Protein AF-A0A8T4GAG7-F1 (afdb_monomer_lite)

Secondary structure (DSSP, 8-state):
-HHHHHHHHHHHHHHH---SHHHHHHHHHHHHHHHHHHHHHHHHHSTTHHHHHHHHHHHHHHHHHHHHHHHHHHHHHT-TTSHHHHHHHHHHHHH---HHHHHHHHHHTTSS-HHHHHHHHHHHHHHHHHHHSTTB-SS-EEEEETTEEEEE-TTSBP---HHHHHHHHHHHHHHHHHHHHHHHHHHS----

pLDDT: mean 91.59, std 7.28, range [41.47, 97.88]

Sequence (192 aa):
MKKTFERFREEVYNYTYEKDIRTSCYGALVEQLDYFMAIIPTILKSENGKRWGGKAAKQIYITMISTIEYTMKKIVEKYPSSPLHRKVLECQKNNGFSLRKLVYLSADLGLLNRTLKRDFENIIEIRNLLVHNNAISDSTGLKTIGDVSIEMKKGEKISIKLPELLEIILTAVEVFHRWNIELAKNYGVAKR

Structure (mmCIF, N/CA/C/O backbone):
data_AF-A0A8T4GAG7-F1
#
_entry.id   AF-A0A8T4GAG7-F1
#
loop_
_atom_site.group_PDB
_atom_site.id
_atom_site.type_symbol
_atom_site.label_atom_id
_atom_site.label_alt_id
_atom_site.label_comp_id
_atom_site.label_asym_id
_atom_site.label_entity_id
_atom_site.label_seq_id
_atom_site.pdbx_PDB_ins_code
_atom_site.Cartn_x
_atom_site.Cartn_y
_atom_site.Cartn_z
_atom_site.occupancy
_atom_site.B_iso_or_equiv
_atom_site.auth_seq_id
_atom_site.auth_comp_id
_atom_site.auth_asym_id
_atom_site.auth_atom_id
_atom_site.pdbx_PDB_model_num
ATOM 1 N N . MET A 1 1 ? 8.609 -7.379 12.297 1.00 79.69 1 MET A N 1
ATOM 2 C CA . MET A 1 1 ? 8.336 -6.281 11.347 1.00 79.69 1 MET A CA 1
ATOM 3 C C . MET A 1 1 ? 9.621 -5.741 10.727 1.00 79.69 1 MET A C 1
ATOM 5 O O . MET A 1 1 ? 9.801 -5.981 9.548 1.00 79.69 1 MET A O 1
ATOM 9 N N . LYS A 1 2 ? 10.569 -5.159 11.482 1.00 85.94 2 LYS A N 1
ATOM 10 C CA . LYS A 1 2 ? 11.859 -4.658 10.939 1.00 85.94 2 LYS A CA 1
ATOM 11 C C . LYS A 1 2 ? 12.585 -5.629 9.996 1.00 85.94 2 LYS A C 1
ATOM 13 O O . LYS A 1 2 ? 12.803 -5.291 8.840 1.00 85.94 2 LYS A O 1
ATOM 18 N N . LYS A 1 3 ? 12.806 -6.874 10.441 1.00 90.19 3 LYS A N 1
ATOM 19 C CA . LYS A 1 3 ? 13.406 -7.947 9.619 1.00 90.19 3 LYS A CA 1
ATOM 20 C C . LYS A 1 3 ? 12.691 -8.171 8.276 1.00 90.19 3 LYS A C 1
ATOM 22 O O . LYS A 1 3 ? 13.329 -8.453 7.271 1.00 90.19 3 LYS A O 1
ATOM 27 N N . THR A 1 4 ? 11.363 -8.040 8.243 1.00 91.50 4 THR A N 1
ATOM 28 C CA . THR A 1 4 ? 10.571 -8.180 7.010 1.00 91.50 4 THR A CA 1
ATOM 29 C C . THR A 1 4 ? 10.875 -7.052 6.026 1.00 91.50 4 THR A C 1
ATOM 31 O O . THR A 1 4 ? 11.043 -7.309 4.840 1.00 91.50 4 THR A O 1
ATOM 34 N N . PHE A 1 5 ? 10.981 -5.814 6.513 1.00 93.19 5 PHE A N 1
ATOM 35 C CA . PHE A 1 5 ? 11.263 -4.637 5.687 1.00 93.19 5 PHE A CA 1
ATOM 36 C C . PHE A 1 5 ? 12.719 -4.614 5.216 1.00 93.19 5 PHE A C 1
ATOM 38 O O . PHE A 1 5 ? 12.989 -4.214 4.087 1.00 93.19 5 PHE A O 1
ATOM 45 N N . GLU A 1 6 ? 13.651 -5.090 6.044 1.00 93.56 6 GLU A N 1
ATOM 46 C CA . GLU A 1 6 ? 15.044 -5.318 5.645 1.00 93.56 6 GLU A CA 1
ATOM 47 C C . GLU A 1 6 ? 15.126 -6.328 4.501 1.00 93.56 6 GLU A C 1
ATOM 49 O O . GLU A 1 6 ? 15.731 -6.027 3.474 1.00 93.56 6 GLU A O 1
ATOM 54 N N . ARG A 1 7 ? 14.418 -7.459 4.618 1.00 95.56 7 ARG A N 1
ATOM 55 C CA . ARG A 1 7 ? 14.316 -8.446 3.538 1.00 95.56 7 ARG A CA 1
ATOM 56 C C . ARG A 1 7 ? 13.702 -7.848 2.270 1.00 95.56 7 ARG A C 1
ATOM 58 O O . ARG A 1 7 ? 14.226 -8.073 1.188 1.00 95.56 7 ARG A O 1
ATOM 65 N N . PHE A 1 8 ? 12.631 -7.059 2.383 1.00 96.69 8 PHE A N 1
ATOM 66 C CA . PHE A 1 8 ? 12.022 -6.381 1.230 1.00 96.69 8 PHE A CA 1
ATOM 67 C C . PHE A 1 8 ? 12.991 -5.415 0.543 1.00 96.69 8 PHE A C 1
ATOM 69 O O . PHE A 1 8 ? 13.068 -5.375 -0.686 1.00 96.69 8 PHE A O 1
ATOM 76 N N . ARG A 1 9 ? 13.762 -4.657 1.328 1.00 95.56 9 ARG A N 1
ATOM 77 C CA . ARG A 1 9 ? 14.805 -3.763 0.819 1.00 95.56 9 ARG A CA 1
ATOM 78 C C . ARG A 1 9 ? 15.886 -4.539 0.066 1.00 95.56 9 ARG A C 1
ATOM 80 O O . ARG A 1 9 ? 16.273 -4.119 -1.020 1.00 95.56 9 ARG A O 1
ATOM 87 N N . GLU A 1 10 ? 16.377 -5.631 0.646 1.00 95.25 10 GLU A N 1
ATOM 88 C CA . GLU A 1 10 ? 17.393 -6.498 0.036 1.00 95.25 10 GLU A CA 1
ATOM 89 C C . GLU A 1 10 ? 16.888 -7.143 -1.254 1.00 95.25 10 GLU A C 1
ATOM 91 O O . GLU A 1 10 ? 17.591 -7.137 -2.260 1.00 95.25 10 GLU A O 1
ATOM 96 N N . GLU A 1 11 ? 15.647 -7.629 -1.257 1.00 95.44 11 GLU A N 1
ATOM 97 C CA . GLU A 1 11 ? 15.039 -8.240 -2.434 1.00 95.44 11 GLU A CA 1
ATOM 98 C C . GLU A 1 11 ? 14.951 -7.240 -3.593 1.00 95.44 11 GLU A C 1
ATOM 100 O O . GLU A 1 11 ? 15.376 -7.564 -4.697 1.00 95.44 11 GLU A O 1
ATOM 105 N N . VAL A 1 12 ? 14.501 -6.000 -3.352 1.00 94.44 12 VAL A N 1
ATOM 106 C CA . VAL A 1 12 ? 14.477 -4.959 -4.400 1.00 94.44 12 VAL A CA 1
ATOM 107 C C . VAL A 1 12 ? 15.889 -4.591 -4.850 1.00 94.44 12 VAL A C 1
ATOM 109 O O . VAL A 1 12 ? 16.134 -4.467 -6.050 1.00 94.44 12 VAL A O 1
ATOM 112 N N . TYR A 1 13 ? 16.830 -4.457 -3.911 1.00 93.75 13 TYR A N 1
ATOM 113 C CA . TYR A 1 13 ? 18.225 -4.157 -4.232 1.00 93.75 13 TYR A CA 1
ATOM 114 C C . TYR A 1 13 ? 18.848 -5.210 -5.157 1.00 93.75 13 TYR A C 1
ATOM 116 O O . TYR A 1 13 ? 19.621 -4.857 -6.041 1.00 93.75 13 TYR A O 1
ATOM 124 N N . ASN A 1 14 ? 18.476 -6.482 -5.019 1.00 92.50 14 ASN A N 1
ATOM 125 C CA . ASN A 1 14 ? 18.977 -7.546 -5.890 1.00 92.50 14 ASN A CA 1
ATOM 126 C C . ASN A 1 14 ? 18.523 -7.412 -7.354 1.00 92.50 14 ASN A C 1
ATOM 128 O O . ASN A 1 14 ? 19.169 -7.987 -8.226 1.00 92.50 14 ASN A O 1
ATOM 132 N N . TYR A 1 15 ? 17.458 -6.652 -7.632 1.00 90.31 15 TYR A N 1
ATOM 133 C CA . TYR A 1 15 ? 17.011 -6.350 -8.997 1.00 90.31 15 TYR A CA 1
ATOM 134 C C . TYR A 1 15 ? 17.522 -5.003 -9.510 1.00 90.31 15 TYR A C 1
ATOM 136 O O . TYR A 1 15 ? 17.728 -4.844 -10.709 1.00 90.31 15 TYR A O 1
ATOM 144 N N . THR A 1 16 ? 17.693 -4.015 -8.629 1.00 90.25 16 THR A N 1
ATOM 145 C CA . THR A 1 16 ? 18.034 -2.644 -9.039 1.00 90.25 16 THR A CA 1
ATOM 146 C C . THR A 1 16 ? 19.518 -2.323 -8.919 1.00 90.25 16 THR A C 1
ATOM 148 O O . THR A 1 16 ? 19.993 -1.441 -9.624 1.00 90.25 16 THR A O 1
ATOM 151 N N . TYR A 1 17 ? 20.233 -2.985 -8.004 1.00 89.00 17 TYR A N 1
ATOM 152 C CA . TYR A 1 17 ? 21.605 -2.679 -7.573 1.00 89.00 17 TYR A CA 1
ATOM 153 C C . TYR A 1 17 ? 21.829 -1.220 -7.148 1.00 89.00 17 TYR A C 1
ATOM 155 O O . TYR A 1 17 ? 22.959 -0.739 -7.087 1.00 89.00 17 TYR A O 1
ATOM 163 N N . GLU A 1 18 ? 20.751 -0.514 -6.809 1.00 89.62 18 GLU A N 1
ATOM 164 C CA . GLU A 1 18 ? 20.771 0.904 -6.479 1.00 89.62 18 GLU A CA 1
ATOM 165 C C . GLU A 1 18 ? 20.147 1.159 -5.108 1.00 89.62 18 GLU A C 1
ATOM 167 O O . GLU A 1 18 ? 19.044 0.702 -4.789 1.00 89.62 18 GLU A O 1
ATOM 172 N N . LYS A 1 19 ? 20.844 1.965 -4.302 1.00 92.75 19 LYS A N 1
ATOM 173 C CA . LYS A 1 19 ? 20.344 2.479 -3.023 1.00 92.75 19 LYS A CA 1
ATOM 174 C C . LYS A 1 19 ? 19.593 3.795 -3.232 1.00 92.75 19 LYS A C 1
ATOM 176 O O . LYS A 1 19 ? 20.044 4.851 -2.800 1.00 92.75 19 LYS A O 1
ATOM 181 N N . ASP A 1 20 ? 18.466 3.733 -3.932 1.00 94.56 20 ASP A N 1
ATOM 182 C CA . ASP A 1 20 ? 17.605 4.886 -4.201 1.00 94.56 20 ASP A CA 1
ATOM 183 C C . ASP A 1 20 ? 16.196 4.719 -3.606 1.00 94.56 20 ASP A C 1
ATOM 185 O O . ASP A 1 20 ? 15.963 3.846 -2.772 1.00 94.56 20 ASP A O 1
ATOM 189 N N . ILE A 1 21 ? 15.239 5.552 -4.034 1.00 96.06 21 ILE A N 1
ATOM 190 C CA . ILE A 1 21 ? 13.849 5.540 -3.549 1.00 96.06 21 ILE A CA 1
ATOM 191 C C . ILE A 1 21 ? 13.167 4.163 -3.624 1.00 96.06 21 ILE A C 1
ATOM 193 O O . ILE A 1 21 ? 12.252 3.911 -2.845 1.00 96.06 21 ILE A O 1
ATOM 197 N N . ARG A 1 22 ? 13.617 3.260 -4.510 1.00 95.81 22 ARG A N 1
ATOM 198 C CA . ARG A 1 22 ? 13.090 1.890 -4.639 1.00 95.81 22 ARG A CA 1
ATOM 199 C C . ARG A 1 22 ? 13.418 1.023 -3.426 1.00 95.81 22 ARG A C 1
ATOM 201 O O . ARG A 1 22 ? 12.684 0.082 -3.142 1.00 95.81 22 ARG A O 1
ATOM 208 N N . THR A 1 23 ? 14.499 1.338 -2.714 1.00 95.69 23 THR A N 1
ATOM 209 C CA . THR A 1 23 ? 14.979 0.596 -1.539 1.00 95.69 23 THR A CA 1
ATOM 210 C C . THR A 1 23 ? 14.884 1.425 -0.255 1.00 95.69 23 THR A C 1
ATOM 212 O O . THR A 1 23 ? 14.512 0.897 0.793 1.00 95.69 23 THR A O 1
ATOM 215 N N . SER A 1 24 ? 15.161 2.730 -0.303 1.00 95.56 24 SER A N 1
ATOM 216 C CA . SER A 1 24 ? 15.170 3.599 0.881 1.00 95.56 24 SER A CA 1
ATOM 217 C C . SER A 1 24 ? 13.777 3.849 1.464 1.00 95.56 24 SER A C 1
ATOM 219 O O . SER A 1 24 ? 13.655 4.100 2.663 1.00 95.56 24 SER A O 1
ATOM 221 N N . CYS A 1 25 ? 12.715 3.702 0.664 1.00 96.25 25 CYS A N 1
ATOM 222 C CA . CYS A 1 25 ? 11.337 3.876 1.124 1.00 96.25 25 CYS A CA 1
ATOM 223 C C . CYS A 1 25 ? 10.951 2.945 2.281 1.00 96.25 25 CYS A C 1
ATOM 225 O O . CYS A 1 25 ? 10.154 3.330 3.133 1.00 96.25 25 CYS A O 1
ATOM 227 N N . TYR A 1 26 ? 11.530 1.741 2.354 1.00 96.25 26 TYR A N 1
ATOM 228 C CA . TYR A 1 26 ? 11.259 0.809 3.450 1.00 96.25 26 TYR A CA 1
ATOM 229 C C . TYR A 1 26 ? 11.761 1.339 4.796 1.00 96.25 26 TYR A C 1
ATOM 231 O O . TYR A 1 26 ? 11.132 1.059 5.811 1.00 96.25 26 TYR A O 1
ATOM 239 N N . GLY A 1 27 ? 12.831 2.144 4.810 1.00 94.25 27 GLY A N 1
ATOM 240 C CA . GLY A 1 27 ? 13.306 2.820 6.021 1.00 94.25 27 GLY A CA 1
ATOM 241 C C . GLY A 1 27 ? 12.265 3.795 6.569 1.00 94.25 27 GLY A C 1
ATOM 242 O O . GLY A 1 27 ? 11.884 3.692 7.730 1.00 94.25 27 GLY A O 1
ATOM 243 N N . ALA A 1 28 ? 11.712 4.650 5.704 1.00 93.69 28 ALA A N 1
ATOM 244 C CA . ALA A 1 28 ? 10.669 5.603 6.089 1.00 93.69 28 ALA A CA 1
ATOM 245 C C . ALA A 1 28 ? 9.403 4.908 6.626 1.00 93.69 28 ALA A C 1
ATOM 247 O O . ALA A 1 28 ? 8.809 5.356 7.605 1.00 93.69 28 ALA A O 1
ATOM 248 N N . LEU A 1 29 ? 8.998 3.788 6.017 1.00 94.75 29 LEU A N 1
ATOM 249 C CA . LEU A 1 29 ? 7.854 3.009 6.499 1.00 94.75 29 LEU A CA 1
ATOM 250 C C . LEU A 1 29 ? 8.128 2.367 7.873 1.00 94.75 29 LEU A C 1
ATOM 252 O O . LEU A 1 29 ? 7.236 2.334 8.720 1.00 94.75 29 LEU A O 1
ATOM 256 N N . VAL A 1 30 ? 9.354 1.882 8.117 1.00 94.31 30 VAL A N 1
ATOM 257 C CA . VAL A 1 30 ? 9.761 1.356 9.433 1.00 94.31 30 VAL A CA 1
ATOM 258 C C . VAL A 1 30 ? 9.743 2.454 10.490 1.00 94.31 30 VAL A C 1
ATOM 260 O O . VAL A 1 30 ? 9.186 2.233 11.560 1.00 94.31 30 VAL A O 1
ATOM 263 N N . GLU A 1 31 ? 10.293 3.632 10.197 1.00 92.94 31 GLU A N 1
ATOM 264 C CA . GLU A 1 31 ? 10.314 4.763 11.134 1.00 92.94 31 GLU A CA 1
ATOM 265 C C . GLU A 1 31 ? 8.902 5.186 11.558 1.00 92.94 31 GLU A C 1
ATOM 267 O O . GLU A 1 31 ? 8.644 5.406 12.742 1.00 92.94 31 GLU A O 1
ATOM 272 N N . GLN A 1 32 ? 7.959 5.239 10.612 1.00 92.38 32 GLN A N 1
ATOM 273 C CA . GLN A 1 32 ? 6.558 5.566 10.897 1.00 92.38 32 GLN A CA 1
ATOM 274 C C . GLN A 1 32 ? 5.895 4.528 11.810 1.00 92.38 32 GLN A C 1
ATOM 276 O O . GLN A 1 32 ? 5.190 4.889 12.758 1.00 92.38 32 GLN A O 1
ATOM 281 N N . LEU A 1 33 ? 6.128 3.242 11.541 1.00 90.31 33 LEU A N 1
ATOM 282 C CA . LEU A 1 33 ? 5.604 2.147 12.354 1.00 90.31 33 LEU A CA 1
ATOM 283 C C . LEU A 1 33 ? 6.228 2.125 13.751 1.00 90.31 33 LEU A C 1
ATOM 285 O O . LEU A 1 33 ? 5.505 1.980 14.733 1.00 90.31 33 LEU A O 1
ATOM 289 N N . ASP A 1 34 ? 7.541 2.315 13.855 1.00 91.50 34 ASP A N 1
ATOM 290 C CA . ASP A 1 34 ? 8.252 2.382 15.132 1.00 91.50 34 ASP A CA 1
ATOM 291 C C . ASP A 1 34 ? 7.739 3.536 15.992 1.00 91.50 34 ASP A C 1
ATOM 293 O O . ASP A 1 34 ? 7.433 3.341 17.170 1.00 91.50 34 ASP A O 1
ATOM 297 N N . TYR A 1 35 ? 7.584 4.721 15.395 1.00 91.25 35 TYR A N 1
ATOM 298 C CA . TYR A 1 35 ? 7.013 5.877 16.076 1.00 91.25 35 TYR A CA 1
ATOM 299 C C . TYR A 1 35 ? 5.613 5.564 16.613 1.00 91.25 35 TYR A C 1
ATOM 301 O O . TYR A 1 35 ? 5.333 5.788 17.792 1.00 91.25 35 TYR A O 1
ATOM 309 N N . PHE A 1 36 ? 4.744 4.985 15.779 1.00 90.38 36 PHE A N 1
ATOM 310 C CA . PHE A 1 36 ? 3.392 4.611 16.187 1.00 90.38 36 PHE A CA 1
ATOM 311 C C . PHE A 1 36 ? 3.387 3.594 17.336 1.00 90.38 36 PHE A C 1
ATOM 313 O O . PHE A 1 36 ? 2.681 3.776 18.331 1.00 90.38 36 PHE A O 1
ATOM 320 N N . MET A 1 37 ? 4.208 2.549 17.232 1.00 89.00 37 MET A N 1
ATOM 321 C CA . MET A 1 37 ? 4.325 1.512 18.256 1.00 89.00 37 MET A CA 1
ATOM 322 C C . MET A 1 37 ? 4.874 2.058 19.579 1.00 89.00 37 MET A C 1
ATOM 324 O O . MET A 1 37 ? 4.461 1.590 20.639 1.00 89.00 37 MET A O 1
ATOM 328 N N . ALA A 1 38 ? 5.747 3.068 19.539 1.00 90.94 38 ALA A N 1
ATOM 329 C CA . ALA A 1 38 ? 6.274 3.717 20.735 1.00 90.94 38 ALA A CA 1
ATOM 330 C C . ALA A 1 38 ? 5.217 4.565 21.468 1.00 90.94 38 ALA A C 1
ATOM 332 O O . ALA A 1 38 ? 5.190 4.584 22.699 1.00 90.94 38 ALA A O 1
ATOM 333 N N . ILE A 1 39 ? 4.324 5.248 20.739 1.00 90.25 39 ILE A N 1
ATOM 334 C CA . ILE A 1 39 ? 3.330 6.154 21.345 1.00 90.25 39 ILE A CA 1
ATOM 335 C C . ILE A 1 39 ? 2.020 5.460 21.744 1.00 90.25 39 ILE A C 1
ATOM 337 O O . ILE A 1 39 ? 1.328 5.927 22.652 1.00 90.25 39 ILE A O 1
ATOM 341 N N . ILE A 1 40 ? 1.663 4.347 21.092 1.00 88.56 40 ILE A N 1
ATOM 342 C CA . ILE A 1 40 ? 0.388 3.643 21.308 1.00 88.56 40 ILE A CA 1
ATOM 343 C C . ILE A 1 40 ? 0.152 3.247 22.773 1.00 88.56 40 ILE A C 1
ATOM 345 O O . ILE A 1 40 ? -0.933 3.543 23.277 1.00 88.56 40 ILE A O 1
ATOM 349 N N . PRO A 1 41 ? 1.112 2.640 23.499 1.00 90.12 41 PRO A N 1
ATOM 350 C CA . PRO A 1 41 ? 0.897 2.252 24.892 1.00 90.12 41 PRO A CA 1
ATOM 351 C C . PRO A 1 41 ? 0.545 3.444 25.787 1.00 90.12 41 PRO A C 1
ATOM 353 O O . PRO A 1 41 ? -0.336 3.340 26.638 1.00 90.12 41 PRO A O 1
ATOM 356 N N . THR A 1 42 ? 1.196 4.588 25.568 1.00 91.19 42 THR A N 1
ATOM 357 C CA . THR A 1 42 ? 0.927 5.834 26.295 1.00 91.19 42 THR A CA 1
ATOM 358 C C . THR A 1 42 ? -0.477 6.350 26.000 1.00 91.19 42 THR A C 1
ATOM 360 O O . THR A 1 42 ? -1.218 6.695 26.917 1.00 91.19 42 THR A O 1
ATOM 363 N N . ILE A 1 43 ? -0.880 6.338 24.727 1.00 89.00 43 ILE A N 1
ATOM 364 C CA . ILE A 1 43 ? -2.224 6.749 24.311 1.00 89.00 43 ILE A CA 1
ATOM 365 C C . ILE A 1 43 ? -3.285 5.851 24.949 1.00 89.00 43 ILE A C 1
ATOM 367 O O . ILE A 1 43 ? -4.253 6.359 25.514 1.00 89.00 43 ILE A O 1
ATOM 371 N N . LEU A 1 44 ? -3.097 4.531 24.901 1.00 87.44 44 LEU A N 1
ATOM 372 C CA . LEU A 1 44 ? -4.056 3.557 25.425 1.00 87.44 44 LEU A CA 1
ATOM 373 C C . LEU A 1 44 ? -4.216 3.625 26.951 1.00 87.44 44 LEU A C 1
ATOM 375 O O . LEU A 1 44 ? -5.295 3.312 27.444 1.00 87.44 44 LEU A O 1
ATOM 379 N N . LYS A 1 45 ? -3.184 4.062 27.683 1.00 91.31 45 LYS A N 1
ATOM 380 C CA . LYS A 1 45 ? -3.225 4.270 29.142 1.00 91.31 45 LYS A CA 1
ATOM 381 C C . LYS A 1 45 ? -3.861 5.599 29.569 1.00 91.31 45 LYS A C 1
ATOM 383 O O . LYS A 1 45 ? -4.112 5.785 30.754 1.00 91.31 45 LYS A O 1
ATOM 388 N N . SER A 1 46 ? -4.096 6.529 28.643 1.00 90.56 46 SER A N 1
ATOM 389 C CA . SER A 1 46 ? -4.726 7.815 28.968 1.00 90.56 46 SER A CA 1
ATOM 390 C C . SER A 1 46 ? -6.219 7.658 29.284 1.00 90.56 46 SER A C 1
ATOM 392 O O . SER A 1 46 ? -6.879 6.763 28.754 1.00 90.56 46 SER A O 1
ATOM 394 N N . GLU A 1 47 ? -6.789 8.584 30.063 1.00 87.12 47 GLU A N 1
ATOM 395 C CA . GLU A 1 47 ? -8.234 8.626 30.375 1.00 87.12 47 GLU A CA 1
ATOM 396 C C . GLU A 1 47 ? -9.118 8.606 29.113 1.00 87.12 47 GLU A C 1
ATOM 398 O O . GLU A 1 47 ? -10.218 8.062 29.101 1.00 87.12 47 GLU A O 1
ATOM 403 N N . ASN A 1 48 ? -8.602 9.149 28.007 1.00 86.94 48 ASN A N 1
ATOM 404 C CA . ASN A 1 48 ? -9.270 9.215 26.710 1.00 86.94 48 ASN A CA 1
ATOM 405 C C . ASN A 1 48 ? -8.744 8.164 25.708 1.00 86.94 48 ASN A C 1
ATOM 407 O O . ASN A 1 48 ? -8.878 8.341 24.491 1.00 86.94 48 ASN A O 1
ATOM 411 N N . GLY A 1 49 ? -8.151 7.067 26.190 1.00 81.69 49 GLY A N 1
ATOM 412 C CA . GLY A 1 49 ? -7.376 6.126 25.377 1.00 81.69 49 GLY A CA 1
ATOM 413 C C . GLY A 1 49 ? -8.136 5.499 24.211 1.00 81.69 49 GLY A C 1
ATOM 414 O O . GLY A 1 49 ? -7.574 5.363 23.127 1.00 81.69 49 GLY A O 1
ATOM 415 N N . LYS A 1 50 ? -9.441 5.228 24.354 1.00 80.56 50 LYS A N 1
ATOM 416 C CA . LYS A 1 50 ? -10.281 4.762 23.231 1.00 80.56 50 LYS A CA 1
ATOM 417 C C . LYS A 1 50 ? -10.375 5.802 22.108 1.00 80.56 50 LYS A C 1
ATOM 419 O O . LYS A 1 50 ? -10.206 5.474 20.935 1.00 80.56 50 LYS A O 1
ATOM 424 N N . ARG A 1 51 ? -10.625 7.068 22.460 1.00 83.94 51 ARG A N 1
ATOM 425 C CA . ARG A 1 51 ? -10.798 8.165 21.495 1.00 83.94 51 ARG A CA 1
ATOM 426 C C . ARG A 1 51 ? -9.481 8.513 20.808 1.00 83.94 51 ARG A C 1
ATOM 428 O O . ARG A 1 51 ? -9.444 8.650 19.585 1.00 83.94 51 ARG A O 1
ATOM 435 N N . TRP A 1 52 ? -8.409 8.668 21.582 1.00 85.19 52 TRP A N 1
ATOM 436 C CA . TRP A 1 52 ? -7.092 9.006 21.043 1.00 85.19 52 TRP A CA 1
ATOM 437 C C . TRP A 1 52 ? -6.443 7.834 20.315 1.00 85.19 52 TRP A C 1
ATOM 439 O O . TRP A 1 52 ? -5.834 8.052 19.273 1.00 85.19 52 TRP A O 1
ATOM 449 N N . GLY A 1 53 ? -6.654 6.602 20.786 1.00 84.06 53 GLY A N 1
ATOM 450 C CA . GLY A 1 53 ? -6.199 5.388 20.114 1.00 84.06 53 GLY A CA 1
ATOM 451 C C . GLY A 1 53 ? -6.782 5.275 18.710 1.00 84.06 53 GLY A C 1
ATOM 452 O O . GLY A 1 53 ? -6.031 5.128 17.752 1.00 84.06 53 GLY A O 1
ATOM 453 N N . GLY A 1 54 ? -8.099 5.463 18.559 1.00 83.62 54 GLY A N 1
ATOM 454 C CA . GLY A 1 54 ? -8.746 5.468 17.242 1.00 83.62 54 GLY A CA 1
ATOM 455 C C . GLY A 1 54 ? -8.229 6.572 16.311 1.00 83.62 54 GLY A C 1
ATOM 456 O O . GLY A 1 54 ? -7.987 6.327 15.130 1.00 83.62 54 GLY A O 1
ATOM 457 N N . LYS A 1 55 ? -7.996 7.786 16.833 1.00 86.56 55 LYS A N 1
ATOM 458 C CA . LYS A 1 55 ? -7.415 8.891 16.047 1.00 86.56 55 LYS A CA 1
ATOM 459 C C . LYS A 1 55 ? -5.980 8.603 15.604 1.00 86.56 55 LYS A C 1
ATOM 461 O O . LYS A 1 55 ? -5.652 8.844 14.446 1.00 86.56 55 LYS A O 1
ATOM 466 N N . ALA A 1 56 ? -5.144 8.085 16.500 1.00 87.19 56 ALA A N 1
ATOM 467 C CA . ALA A 1 56 ? -3.761 7.738 16.196 1.00 87.19 56 ALA A CA 1
ATOM 468 C C . ALA A 1 56 ? -3.687 6.599 15.171 1.00 87.19 56 ALA A C 1
ATOM 470 O O . ALA A 1 56 ? -2.931 6.691 14.209 1.00 87.19 56 ALA A O 1
ATOM 471 N N . ALA A 1 57 ? -4.526 5.575 15.337 1.00 87.75 57 ALA A N 1
ATOM 472 C CA . ALA A 1 57 ? -4.668 4.455 14.414 1.00 87.75 57 ALA A CA 1
ATOM 473 C C . ALA A 1 57 ? -5.069 4.935 13.004 1.00 87.75 57 ALA A C 1
ATOM 475 O O . ALA A 1 57 ? -4.404 4.628 12.015 1.00 87.75 57 ALA A O 1
ATOM 476 N N . LYS A 1 58 ? -6.090 5.798 12.909 1.00 89.69 58 LYS A N 1
ATOM 477 C CA . LYS A 1 58 ? -6.458 6.463 11.649 1.00 89.69 58 LYS A CA 1
ATOM 478 C C . LYS A 1 58 ? -5.270 7.222 11.041 1.00 89.69 58 LYS A C 1
ATOM 480 O O . LYS A 1 58 ? -5.040 7.118 9.838 1.00 89.69 58 LYS A O 1
ATOM 485 N N . GLN A 1 59 ? -4.531 7.980 11.851 1.00 91.12 59 GLN A N 1
ATOM 486 C CA . GLN A 1 59 ? -3.423 8.796 11.360 1.00 91.12 59 GLN A CA 1
ATOM 487 C C . GLN A 1 59 ? -2.282 7.944 10.800 1.00 91.12 59 GLN A C 1
ATOM 489 O O . GLN A 1 59 ? -1.822 8.231 9.699 1.00 91.12 59 GLN A O 1
ATOM 494 N N . ILE A 1 60 ? -1.844 6.891 11.503 1.00 92.69 60 ILE A N 1
ATOM 495 C CA . ILE A 1 60 ? -0.769 6.027 10.994 1.00 92.69 60 ILE A CA 1
ATOM 496 C C . ILE A 1 60 ? -1.183 5.349 9.690 1.00 92.69 60 ILE A C 1
ATOM 498 O O . ILE A 1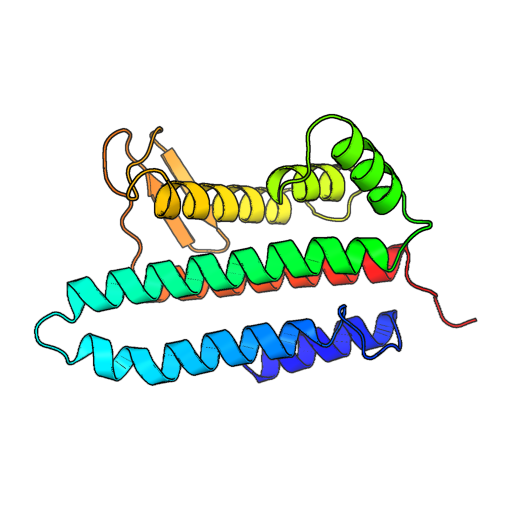 60 ? -0.401 5.328 8.745 1.00 92.69 60 ILE A O 1
ATOM 502 N N . TYR A 1 61 ? -2.430 4.883 9.595 1.00 93.56 61 TYR A N 1
ATOM 503 C CA . TYR A 1 61 ? -2.943 4.270 8.377 1.00 93.56 61 TYR A CA 1
ATOM 504 C C . TYR A 1 61 ? -2.860 5.233 7.188 1.00 93.56 61 TYR A C 1
ATOM 506 O O . TYR A 1 61 ? -2.274 4.910 6.157 1.00 93.56 61 TYR A O 1
ATOM 514 N N . ILE A 1 62 ? -3.380 6.453 7.348 1.00 93.44 62 ILE A N 1
ATOM 515 C CA . ILE A 1 62 ? -3.349 7.474 6.295 1.00 93.44 62 ILE A CA 1
ATOM 516 C C . ILE A 1 62 ? -1.908 7.815 5.902 1.00 93.44 62 ILE A C 1
ATOM 518 O O . ILE A 1 62 ? -1.601 7.854 4.708 1.00 93.44 62 ILE A O 1
ATOM 522 N N . THR A 1 63 ? -1.024 8.038 6.876 1.00 94.38 63 THR A N 1
ATOM 523 C CA . THR A 1 63 ? 0.385 8.373 6.626 1.00 94.38 63 THR A CA 1
ATOM 524 C C . THR A 1 63 ? 1.102 7.257 5.861 1.00 94.38 63 THR A C 1
ATOM 526 O O . THR A 1 63 ? 1.794 7.541 4.882 1.00 94.38 63 THR A O 1
ATOM 529 N N . MET A 1 64 ? 0.883 5.992 6.231 1.00 95.00 64 MET A N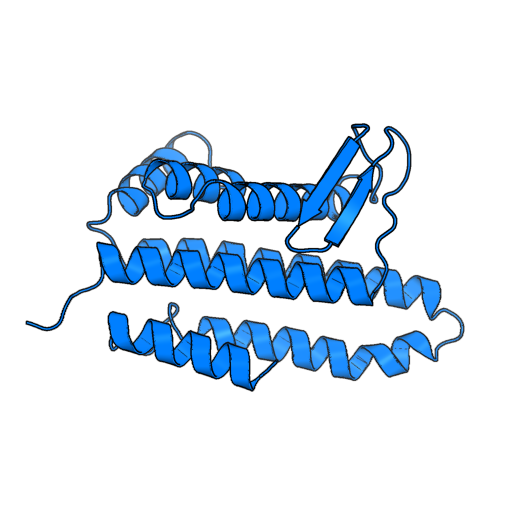 1
ATOM 530 C CA . MET A 1 64 ? 1.491 4.838 5.558 1.00 95.00 64 MET A CA 1
ATOM 531 C C . MET A 1 64 ? 1.043 4.740 4.096 1.00 95.00 64 MET A C 1
ATOM 533 O O . MET A 1 64 ? 1.880 4.657 3.197 1.00 95.00 64 MET A O 1
ATOM 537 N N . ILE A 1 65 ? -0.267 4.830 3.828 1.00 96.00 65 ILE A N 1
ATOM 538 C CA . ILE A 1 65 ? -0.780 4.776 2.449 1.00 96.00 65 ILE A CA 1
ATOM 539 C C . ILE A 1 65 ? -0.331 5.996 1.633 1.00 96.00 65 ILE A C 1
ATOM 541 O O . ILE A 1 65 ? -0.047 5.865 0.444 1.00 96.00 65 ILE A O 1
ATOM 545 N N . SER A 1 66 ? -0.213 7.173 2.252 1.00 95.06 66 SER A N 1
ATOM 546 C CA . SER A 1 66 ? 0.277 8.381 1.569 1.00 95.06 66 SER A CA 1
ATOM 547 C C . SER A 1 66 ? 1.763 8.272 1.217 1.00 95.06 66 SER A C 1
ATOM 549 O O . SER A 1 66 ? 2.178 8.694 0.138 1.00 95.06 66 SER A O 1
ATOM 551 N N . THR A 1 67 ? 2.556 7.652 2.094 1.00 96.06 67 THR A N 1
ATOM 552 C CA . THR A 1 67 ? 3.969 7.346 1.838 1.00 96.06 67 THR A CA 1
ATOM 553 C C . THR A 1 67 ? 4.095 6.375 0.671 1.00 96.06 67 THR A C 1
ATOM 555 O O . THR A 1 67 ? 4.844 6.648 -0.262 1.00 96.06 67 THR A O 1
ATOM 558 N N . ILE A 1 68 ? 3.299 5.299 0.659 1.00 97.19 68 ILE A N 1
ATOM 559 C CA . ILE A 1 68 ? 3.229 4.361 -0.468 1.00 97.19 68 ILE A CA 1
ATOM 560 C C . ILE A 1 68 ? 2.848 5.093 -1.762 1.00 97.19 68 ILE A C 1
ATOM 562 O O . ILE A 1 68 ? 3.540 4.938 -2.762 1.00 97.19 68 ILE A O 1
ATOM 566 N N . GLU A 1 69 ? 1.809 5.932 -1.757 1.00 96.00 69 GLU A N 1
ATOM 567 C CA . GLU A 1 69 ? 1.381 6.696 -2.940 1.00 96.00 69 GLU A CA 1
ATOM 568 C C . GLU A 1 69 ? 2.501 7.575 -3.505 1.00 96.00 69 GLU A C 1
ATOM 570 O O . GLU A 1 69 ? 2.794 7.531 -4.706 1.00 96.00 69 GLU A O 1
ATOM 575 N N . TYR A 1 70 ? 3.155 8.345 -2.634 1.00 95.56 70 TYR A N 1
ATOM 576 C CA . TYR A 1 70 ? 4.282 9.188 -3.010 1.00 95.56 70 TYR A CA 1
ATOM 577 C C . TYR A 1 70 ? 5.437 8.358 -3.581 1.00 95.56 70 TYR A C 1
ATOM 579 O O . TYR A 1 70 ? 5.952 8.650 -4.664 1.00 95.56 70 TYR A O 1
ATOM 587 N N . THR A 1 71 ? 5.823 7.296 -2.876 1.00 96.94 71 THR A N 1
ATOM 588 C CA . THR A 1 71 ? 6.923 6.423 -3.270 1.00 96.94 71 THR A CA 1
ATOM 589 C C . THR A 1 71 ? 6.636 5.731 -4.593 1.00 96.94 71 THR A C 1
ATOM 591 O O . THR A 1 71 ? 7.499 5.750 -5.465 1.00 96.94 71 THR A O 1
ATOM 594 N N . MET A 1 72 ? 5.440 5.176 -4.802 1.00 97.19 72 MET A N 1
ATOM 595 C CA . MET A 1 72 ? 5.092 4.534 -6.069 1.00 97.19 72 MET A CA 1
ATOM 596 C C . MET A 1 72 ? 5.222 5.517 -7.236 1.00 97.19 72 MET A C 1
ATOM 598 O O . MET A 1 72 ? 5.822 5.182 -8.255 1.00 97.19 72 MET A O 1
ATOM 602 N N . LYS A 1 73 ? 4.748 6.761 -7.076 1.00 95.00 73 LYS A N 1
ATOM 603 C CA . LYS A 1 73 ? 4.922 7.809 -8.093 1.00 95.00 73 LYS A CA 1
ATOM 604 C C . LYS A 1 73 ? 6.401 8.043 -8.417 1.00 95.00 73 LYS A C 1
ATOM 606 O O . LYS A 1 73 ? 6.769 8.074 -9.588 1.00 95.00 73 LYS A O 1
ATOM 611 N N . LYS A 1 74 ? 7.251 8.164 -7.394 1.00 95.81 74 LYS A N 1
ATOM 612 C CA . LYS A 1 74 ? 8.698 8.376 -7.564 1.00 95.81 74 LYS A CA 1
ATOM 613 C C . LYS A 1 74 ? 9.437 7.173 -8.133 1.00 95.81 74 LYS A C 1
ATOM 615 O O . LYS A 1 74 ? 10.367 7.345 -8.911 1.00 95.81 74 LYS A O 1
ATOM 620 N N . ILE A 1 75 ? 9.010 5.965 -7.799 1.00 96.94 75 ILE A N 1
ATOM 621 C CA . ILE A 1 75 ? 9.564 4.737 -8.361 1.00 96.94 75 ILE A CA 1
ATOM 622 C C . ILE A 1 75 ? 9.241 4.640 -9.856 1.00 96.94 75 ILE A C 1
ATOM 624 O O . ILE A 1 75 ? 10.120 4.297 -10.636 1.00 96.94 75 ILE A O 1
ATOM 628 N N . VAL A 1 76 ? 8.035 5.015 -10.294 1.00 96.19 76 VAL A N 1
ATOM 629 C CA . VAL A 1 76 ? 7.692 5.043 -11.730 1.00 96.19 76 VAL A CA 1
ATOM 630 C C . VAL A 1 76 ? 8.596 5.996 -12.523 1.00 96.19 76 VAL A C 1
ATOM 632 O O . VAL A 1 76 ? 8.941 5.708 -13.668 1.00 96.19 76 VAL A O 1
ATOM 635 N N . GLU A 1 77 ? 9.027 7.113 -11.931 1.00 94.62 77 GLU A N 1
ATOM 636 C CA . GLU A 1 77 ? 9.986 8.045 -12.550 1.00 94.62 77 GLU A CA 1
ATOM 637 C C . GLU A 1 77 ? 11.371 7.400 -12.784 1.00 94.62 77 GLU A C 1
ATOM 639 O O . GLU A 1 77 ? 12.099 7.834 -13.674 1.00 94.62 77 GLU A O 1
ATOM 644 N N . LYS A 1 78 ? 11.725 6.332 -12.051 1.00 95.06 78 LYS A N 1
ATOM 645 C CA . LYS A 1 78 ? 12.985 5.585 -12.228 1.00 95.06 78 LYS A CA 1
ATOM 646 C C . LYS A 1 78 ? 12.991 4.640 -13.427 1.00 95.06 78 LYS A C 1
ATOM 648 O O . LYS A 1 78 ? 14.051 4.139 -13.787 1.00 95.06 78 LYS A O 1
ATOM 653 N N . TYR A 1 79 ? 11.841 4.424 -14.062 1.00 94.00 79 TYR A N 1
ATOM 654 C CA . TYR A 1 79 ? 11.701 3.529 -15.210 1.00 94.00 79 TYR A CA 1
ATOM 655 C C . TYR A 1 79 ? 11.113 4.272 -16.420 1.00 94.00 79 TYR A C 1
ATOM 657 O O . TYR A 1 79 ? 9.998 3.952 -16.846 1.00 94.00 79 TYR A O 1
ATOM 665 N N . PRO A 1 80 ? 11.827 5.261 -16.997 1.00 93.19 80 PRO A N 1
ATOM 666 C CA . PRO A 1 80 ? 11.285 6.133 -18.044 1.00 93.19 80 PRO A CA 1
ATOM 667 C C . PRO A 1 80 ? 10.893 5.388 -19.330 1.00 93.19 80 PRO A C 1
ATOM 669 O O . PRO A 1 80 ? 9.979 5.807 -20.037 1.00 93.19 80 PRO A O 1
ATOM 672 N N . SER A 1 81 ? 11.539 4.256 -19.621 1.00 90.38 81 SER A N 1
ATOM 673 C CA . SER A 1 81 ? 11.216 3.393 -20.763 1.00 90.38 81 SER A CA 1
ATOM 674 C C . SER A 1 81 ? 9.998 2.487 -20.530 1.00 90.38 81 SER A C 1
ATOM 676 O O . SER A 1 81 ? 9.477 1.900 -21.482 1.00 90.38 81 SER A O 1
ATOM 678 N N . SER A 1 82 ? 9.510 2.365 -19.290 1.00 95.06 82 SER A N 1
ATOM 679 C CA . SER A 1 82 ? 8.402 1.460 -18.977 1.00 95.06 82 SER A CA 1
ATOM 680 C C . SER A 1 82 ? 7.077 1.937 -19.601 1.00 95.06 82 SER A C 1
ATOM 682 O O . SER A 1 82 ? 6.797 3.141 -19.663 1.00 95.06 82 SER A O 1
ATOM 684 N N . PRO A 1 83 ? 6.195 1.017 -20.039 1.00 95.69 83 PRO A N 1
ATOM 685 C CA . PRO A 1 83 ? 4.828 1.359 -20.432 1.00 95.69 83 PRO A CA 1
ATOM 686 C C . PRO A 1 83 ? 4.052 2.071 -19.315 1.00 95.69 83 PRO A C 1
ATOM 688 O O . PRO A 1 83 ? 3.257 2.965 -19.599 1.00 95.69 83 PRO A O 1
ATOM 691 N N . LEU A 1 84 ? 4.310 1.716 -18.049 1.00 95.75 84 LEU A N 1
ATOM 692 C CA . LEU A 1 84 ? 3.665 2.347 -16.898 1.00 95.75 84 LEU A CA 1
ATOM 693 C C . LEU A 1 84 ? 4.005 3.838 -16.815 1.00 95.75 84 LEU A C 1
ATOM 695 O O . LEU A 1 84 ? 3.101 4.652 -16.651 1.00 95.75 84 LEU A O 1
ATOM 699 N N . HIS A 1 85 ? 5.279 4.203 -16.982 1.00 95.88 85 HIS A N 1
ATOM 700 C CA . HIS A 1 85 ? 5.715 5.599 -16.963 1.00 95.88 85 HIS A CA 1
ATOM 701 C C . HIS A 1 85 ? 4.995 6.442 -18.021 1.00 95.88 85 HIS A C 1
ATOM 703 O O . HIS A 1 85 ? 4.440 7.495 -17.702 1.00 95.88 85 HIS A O 1
ATOM 709 N N . ARG A 1 86 ? 4.914 5.940 -19.260 1.00 94.50 86 ARG A N 1
ATOM 710 C CA . ARG A 1 86 ? 4.203 6.610 -20.361 1.00 94.50 86 ARG A CA 1
ATOM 711 C C . ARG A 1 86 ? 2.721 6.827 -20.045 1.00 94.50 86 ARG A C 1
ATOM 713 O O . ARG A 1 86 ? 2.252 7.962 -20.098 1.00 94.50 86 ARG A O 1
ATOM 720 N N . LYS A 1 87 ? 2.013 5.776 -19.612 1.00 94.06 87 LYS A N 1
ATOM 721 C CA . LYS A 1 87 ? 0.590 5.875 -19.236 1.00 94.06 87 LYS A CA 1
ATOM 722 C C . LYS A 1 87 ? 0.358 6.839 -18.064 1.00 94.06 87 LYS A C 1
ATOM 724 O O . LYS A 1 87 ? -0.643 7.555 -18.032 1.00 94.06 87 LYS A O 1
ATOM 729 N N . VAL A 1 88 ? 1.279 6.885 -17.096 1.00 92.88 88 VAL A N 1
ATOM 730 C CA . VAL A 1 88 ? 1.211 7.825 -15.966 1.00 92.88 88 VAL A CA 1
ATOM 731 C C . VAL A 1 88 ? 1.380 9.274 -16.431 1.00 92.88 88 VAL A C 1
ATOM 733 O O . VAL A 1 88 ? 0.604 10.127 -15.996 1.00 92.88 88 VAL A O 1
ATOM 736 N N . LEU A 1 89 ? 2.329 9.557 -17.329 1.00 92.19 89 LEU A N 1
ATOM 737 C CA . LEU A 1 89 ? 2.511 10.892 -17.911 1.00 92.19 89 LEU A CA 1
ATOM 738 C C . LEU A 1 89 ? 1.279 11.350 -18.703 1.00 92.19 89 LEU A C 1
ATOM 740 O O . LEU A 1 89 ? 0.850 12.495 -18.569 1.00 92.19 89 LEU A O 1
ATOM 744 N N . GLU A 1 90 ? 0.677 10.460 -19.493 1.00 90.88 90 GLU A N 1
ATOM 745 C CA . GLU A 1 90 ? -0.567 10.742 -20.220 1.00 90.88 90 GLU A CA 1
ATOM 746 C C . GLU A 1 90 ? -1.718 11.082 -19.261 1.00 90.88 90 GLU A C 1
ATOM 748 O O . GLU A 1 90 ? -2.426 12.073 -19.451 1.00 90.88 90 GLU A O 1
ATOM 753 N N . CYS A 1 91 ? -1.869 10.324 -18.171 1.00 88.62 91 CYS A N 1
ATOM 754 C CA . CYS A 1 91 ? -2.892 10.597 -17.160 1.00 88.62 91 CYS A CA 1
ATOM 755 C C . CYS A 1 91 ? -2.684 11.941 -16.451 1.00 88.62 91 CYS A C 1
ATOM 757 O O . CYS A 1 91 ? -3.661 12.641 -16.171 1.00 88.62 91 CYS A O 1
ATOM 759 N N . GLN A 1 92 ? -1.429 12.300 -16.160 1.00 87.38 92 GLN A N 1
ATOM 760 C CA . GLN A 1 92 ? -1.086 13.568 -15.512 1.00 87.38 92 GLN A CA 1
ATOM 761 C C . GLN A 1 92 ? -1.484 14.776 -16.362 1.00 87.38 92 GLN A C 1
ATOM 763 O O . GLN A 1 92 ? -1.976 15.751 -15.803 1.00 87.38 92 GLN A O 1
ATOM 768 N N . LYS A 1 93 ? -1.330 14.690 -17.689 1.00 86.31 93 LYS A N 1
ATOM 769 C CA . LYS A 1 93 ? -1.717 15.762 -18.617 1.00 86.31 93 LYS A CA 1
ATOM 770 C C . LYS A 1 93 ? -3.233 15.957 -18.708 1.00 86.31 93 LYS A C 1
ATOM 772 O O . LYS A 1 93 ? -3.679 17.089 -18.840 1.00 86.31 93 LYS A O 1
ATOM 777 N N . ASN A 1 94 ? -4.011 14.875 -18.622 1.00 79.25 94 ASN A N 1
ATOM 778 C CA . ASN A 1 94 ? -5.436 14.915 -18.963 1.00 79.25 94 ASN A CA 1
ATOM 779 C C . ASN A 1 94 ? -6.379 15.082 -17.764 1.00 79.25 94 ASN A C 1
ATOM 781 O O . ASN A 1 94 ? -7.374 15.779 -17.887 1.00 79.25 94 ASN A O 1
ATOM 785 N N . ASN A 1 95 ? -6.129 14.420 -16.627 1.00 71.38 95 ASN A N 1
ATOM 786 C CA . ASN A 1 95 ? -7.132 14.303 -15.550 1.00 71.38 95 ASN A CA 1
ATOM 787 C C . ASN A 1 95 ? -6.518 14.203 -14.140 1.00 71.38 95 ASN A C 1
ATOM 789 O O . ASN A 1 95 ? -7.153 13.688 -13.213 1.00 71.38 95 ASN A O 1
ATOM 793 N N . GLY A 1 96 ? -5.250 14.587 -13.986 1.00 74.56 96 GLY A N 1
ATOM 794 C CA . GLY A 1 96 ? -4.498 14.404 -12.748 1.00 74.56 96 GLY A CA 1
ATOM 795 C C . GLY A 1 96 ? -4.186 12.937 -12.414 1.00 74.56 96 GLY A C 1
ATOM 796 O O . GLY A 1 96 ? -4.701 11.982 -13.009 1.00 74.56 96 GLY A O 1
ATOM 797 N N . PHE A 1 97 ? -3.319 12.755 -11.421 1.00 79.19 97 PHE A N 1
ATOM 798 C CA . PHE A 1 97 ? -2.806 11.461 -10.974 1.00 79.19 97 PHE A CA 1
ATOM 799 C C . PHE A 1 97 ? -3.351 11.113 -9.587 1.00 79.19 97 PHE A C 1
ATOM 801 O O . PHE A 1 97 ? -3.366 11.966 -8.706 1.00 79.19 97 PHE A O 1
ATOM 808 N N . SER A 1 98 ? -3.771 9.863 -9.389 1.00 88.50 98 SER A N 1
ATOM 809 C CA . SER A 1 98 ? -4.174 9.340 -8.081 1.00 88.50 98 SER A CA 1
ATOM 810 C C . SER A 1 98 ? -3.652 7.921 -7.893 1.00 88.50 98 SER A C 1
ATOM 812 O O . SER A 1 98 ? -3.508 7.184 -8.876 1.00 88.50 98 SER A O 1
ATOM 814 N N . LEU A 1 99 ? -3.437 7.508 -6.639 1.00 92.25 99 LEU A N 1
ATOM 815 C CA . LEU A 1 99 ? -3.062 6.128 -6.310 1.00 92.25 99 LEU A CA 1
ATOM 816 C C . LEU A 1 99 ? -3.980 5.098 -6.976 1.00 92.25 99 LEU A C 1
ATOM 818 O O . LEU A 1 99 ? -3.507 4.128 -7.556 1.00 92.25 99 LEU A O 1
ATOM 822 N N . ARG A 1 100 ? -5.296 5.345 -6.961 1.00 93.75 100 ARG A N 1
ATOM 823 C CA . ARG A 1 100 ? -6.282 4.464 -7.597 1.00 93.75 100 ARG A CA 1
ATOM 824 C C . ARG A 1 100 ? -5.967 4.258 -9.079 1.00 93.75 100 ARG A C 1
ATOM 826 O O . ARG A 1 100 ? -5.898 3.120 -9.523 1.00 93.75 100 ARG A O 1
ATOM 833 N N . LYS A 1 101 ? -5.731 5.336 -9.836 1.00 93.38 101 LYS A N 1
ATOM 834 C CA . LYS A 1 101 ? -5.376 5.229 -11.262 1.00 93.38 101 LYS A CA 1
ATOM 835 C C . LYS A 1 101 ? -4.083 4.442 -11.456 1.00 93.38 101 LYS A C 1
ATOM 837 O O . LYS A 1 101 ? -4.037 3.574 -12.318 1.00 93.38 101 LYS A O 1
ATOM 842 N N . LEU A 1 102 ? -3.062 4.703 -10.641 1.00 94.88 102 LEU A N 1
ATOM 843 C CA . LEU A 1 102 ? -1.791 3.986 -10.733 1.00 94.88 102 LEU A CA 1
ATOM 844 C C . LEU A 1 102 ? -1.961 2.471 -10.550 1.00 94.88 102 LEU A C 1
ATOM 846 O O . LEU A 1 102 ? -1.320 1.696 -11.254 1.00 94.88 102 LEU A O 1
ATOM 850 N N . VAL A 1 103 ? -2.840 2.053 -9.642 1.00 96.44 103 VAL A N 1
ATOM 851 C CA . VAL A 1 103 ? -3.149 0.639 -9.381 1.00 96.44 103 VAL A CA 1
ATOM 852 C C . VAL A 1 103 ? -3.824 -0.015 -10.573 1.00 96.44 103 VAL A C 1
ATOM 854 O O . VAL A 1 103 ? -3.395 -1.090 -10.982 1.00 96.44 103 VAL A O 1
ATOM 857 N N . TYR A 1 104 ? -4.828 0.643 -11.165 1.00 95.69 104 TYR A N 1
ATOM 858 C CA . TYR A 1 104 ? -5.471 0.152 -12.388 1.00 95.69 104 TYR A CA 1
ATOM 859 C C . TYR A 1 104 ? -4.452 -0.012 -13.515 1.00 95.69 104 TYR A C 1
ATOM 861 O O . TYR A 1 104 ? -4.319 -1.102 -14.058 1.00 95.69 104 TYR A O 1
ATOM 869 N N . LEU A 1 105 ? -3.654 1.025 -13.782 1.00 95.69 105 LEU A N 1
ATOM 870 C CA . LEU A 1 105 ? -2.617 0.974 -14.813 1.00 95.69 105 LEU A CA 1
ATOM 871 C C . LEU A 1 105 ? -1.580 -0.124 -14.549 1.00 95.69 105 LEU A C 1
ATOM 873 O O . LEU A 1 105 ? -1.116 -0.768 -15.485 1.00 95.69 105 LEU A O 1
ATOM 877 N N . SER A 1 106 ? -1.208 -0.332 -13.286 1.00 96.88 106 SER A N 1
ATOM 878 C CA . SER A 1 106 ? -0.258 -1.377 -12.899 1.00 96.88 106 SER A CA 1
ATOM 879 C C . SER A 1 106 ? -0.842 -2.771 -13.121 1.00 96.88 106 SER A C 1
ATOM 881 O O . SER A 1 106 ? -0.152 -3.643 -13.642 1.00 96.88 106 SER A O 1
ATOM 883 N N . ALA A 1 107 ? -2.115 -2.980 -12.780 1.00 96.94 107 ALA A N 1
ATOM 884 C CA . ALA A 1 107 ? -2.799 -4.243 -13.021 1.00 96.94 107 ALA A CA 1
ATOM 885 C C . ALA A 1 107 ? -2.989 -4.536 -14.516 1.00 96.94 107 ALA A C 1
ATOM 887 O O . ALA A 1 107 ? -2.727 -5.655 -14.946 1.00 96.94 107 ALA A O 1
ATOM 888 N N . ASP A 1 108 ? -3.356 -3.531 -15.318 1.00 96.19 108 ASP A N 1
ATOM 889 C CA . ASP A 1 108 ? -3.496 -3.661 -16.777 1.00 96.19 108 ASP A CA 1
ATOM 890 C C . ASP A 1 108 ? -2.180 -4.065 -17.460 1.00 96.19 108 ASP A C 1
ATOM 892 O O . ASP A 1 108 ? -2.181 -4.621 -18.555 1.00 96.19 108 ASP A O 1
ATOM 896 N N . LEU A 1 109 ? -1.046 -3.761 -16.824 1.00 96.06 109 LEU A N 1
ATOM 897 C CA . LEU A 1 109 ? 0.296 -4.127 -17.279 1.00 96.06 109 LEU A CA 1
ATOM 898 C C . LEU A 1 109 ? 0.821 -5.418 -16.632 1.00 96.06 109 LEU A C 1
ATOM 900 O O . LEU A 1 109 ? 1.994 -5.739 -16.797 1.00 96.06 109 LEU A O 1
ATOM 904 N N . GLY A 1 110 ? -0.011 -6.138 -15.876 1.00 95.94 110 GLY A N 1
ATOM 905 C CA . GLY A 1 110 ? 0.361 -7.395 -15.226 1.00 95.94 110 GLY A CA 1
ATOM 906 C C . GLY A 1 110 ? 1.266 -7.250 -13.997 1.00 95.94 110 GLY A C 1
ATOM 907 O O . GLY A 1 110 ? 1.727 -8.256 -13.472 1.00 95.94 110 GLY A O 1
ATOM 908 N N . LEU A 1 111 ? 1.499 -6.031 -13.496 1.00 96.88 111 LEU A N 1
ATOM 909 C CA . LEU A 1 111 ? 2.331 -5.783 -12.303 1.00 96.88 111 LEU A CA 1
ATOM 910 C C . LEU A 1 111 ? 1.604 -6.100 -10.991 1.00 96.88 111 LEU A C 1
ATOM 912 O O . LEU A 1 111 ? 2.215 -6.160 -9.927 1.00 96.88 111 LEU A O 1
ATOM 916 N N . LEU A 1 112 ? 0.284 -6.261 -11.062 1.00 96.88 112 LEU A N 1
ATOM 917 C CA . LEU A 1 112 ? -0.569 -6.681 -9.962 1.00 96.88 112 LEU A CA 1
ATOM 918 C C . LEU A 1 112 ? -1.506 -7.769 -10.472 1.00 96.88 112 LEU A C 1
ATOM 920 O O . LEU A 1 112 ? -2.243 -7.561 -11.436 1.00 96.88 112 LEU A O 1
ATOM 924 N N . ASN A 1 113 ? -1.523 -8.912 -9.791 1.00 95.88 113 ASN A N 1
ATOM 925 C CA . ASN A 1 113 ? -2.550 -9.916 -10.031 1.00 95.88 113 ASN A CA 1
ATOM 926 C C . ASN A 1 113 ? -3.911 -9.453 -9.471 1.00 95.88 113 ASN A C 1
ATOM 928 O O . ASN A 1 113 ? -4.015 -8.453 -8.755 1.00 95.88 113 ASN A O 1
ATOM 932 N N . ARG A 1 114 ? -4.971 -10.209 -9.776 1.00 95.94 114 ARG A N 1
ATOM 933 C CA . ARG A 1 114 ? -6.346 -9.877 -9.371 1.00 95.94 114 ARG A CA 1
ATOM 934 C C . ARG A 1 114 ? -6.506 -9.705 -7.856 1.00 95.94 114 ARG A C 1
ATOM 936 O O . ARG A 1 114 ? -7.213 -8.793 -7.434 1.00 95.94 114 ARG A O 1
ATOM 943 N N . THR A 1 115 ? -5.863 -10.556 -7.059 1.00 95.94 115 THR A N 1
ATOM 944 C CA . THR A 1 115 ? -5.945 -10.517 -5.591 1.00 95.94 115 THR A CA 1
ATOM 945 C C . THR A 1 115 ? -5.265 -9.272 -5.036 1.00 95.94 115 THR A C 1
ATOM 947 O O . THR A 1 115 ? -5.890 -8.507 -4.310 1.00 95.94 115 THR A O 1
ATOM 950 N N . LEU A 1 116 ? -4.030 -9.006 -5.462 1.00 96.00 116 LEU A N 1
ATOM 951 C CA . LEU A 1 116 ? -3.270 -7.832 -5.036 1.00 96.00 116 LEU A CA 1
ATOM 952 C C . LEU A 1 116 ? -3.960 -6.527 -5.456 1.00 96.00 116 LEU A C 1
ATOM 954 O O . LEU A 1 116 ? -4.036 -5.587 -4.669 1.00 96.00 116 LEU A O 1
ATOM 958 N N . LYS A 1 117 ? -4.517 -6.480 -6.673 1.00 96.56 117 LYS A N 1
ATOM 959 C CA . LYS A 1 117 ? -5.320 -5.347 -7.152 1.00 96.56 117 LYS A CA 1
ATOM 960 C C . LYS A 1 117 ? -6.526 -5.096 -6.246 1.00 96.56 117 LYS A C 1
ATOM 962 O O . LYS A 1 117 ? -6.710 -3.965 -5.804 1.00 96.56 117 LYS A O 1
ATOM 967 N N . ARG A 1 118 ? -7.318 -6.137 -5.958 1.00 96.62 118 ARG A N 1
ATOM 968 C CA . ARG A 1 118 ? -8.493 -6.054 -5.076 1.00 96.62 118 ARG A CA 1
ATOM 969 C C . ARG A 1 118 ? -8.105 -5.520 -3.698 1.00 96.62 118 ARG A C 1
ATOM 971 O O . ARG A 1 118 ? -8.765 -4.619 -3.189 1.00 96.62 118 ARG A O 1
ATOM 978 N N . ASP A 1 119 ? -7.043 -6.057 -3.107 1.00 97.19 119 ASP A N 1
ATOM 979 C CA . ASP A 1 119 ? -6.609 -5.650 -1.770 1.00 97.19 119 ASP A CA 1
ATOM 980 C C . ASP A 1 119 ? -6.201 -4.174 -1.760 1.00 97.19 119 ASP A C 1
ATOM 982 O O . ASP A 1 119 ? -6.632 -3.422 -0.888 1.00 97.19 119 ASP A O 1
ATOM 986 N N . PHE A 1 120 ? -5.468 -3.713 -2.777 1.00 96.06 120 PHE A N 1
ATOM 987 C CA . PHE A 1 120 ? -5.097 -2.303 -2.898 1.00 96.06 120 PHE A CA 1
ATOM 988 C C . PHE A 1 120 ? -6.298 -1.378 -3.138 1.00 96.06 120 PHE A C 1
ATOM 990 O O . PHE A 1 120 ? -6.360 -0.286 -2.573 1.00 96.06 120 PHE A O 1
ATOM 997 N N . GLU A 1 121 ? -7.271 -1.799 -3.948 1.00 96.00 121 GLU A N 1
ATOM 998 C CA . GLU A 1 121 ? -8.526 -1.065 -4.149 1.00 96.00 121 GLU A CA 1
ATOM 999 C C . GLU A 1 121 ? -9.286 -0.905 -2.826 1.00 96.00 121 GLU A C 1
ATOM 1001 O O . GLU A 1 121 ? -9.691 0.211 -2.486 1.00 96.00 121 GLU A O 1
ATOM 1006 N N . ASN A 1 122 ? -9.400 -1.986 -2.052 1.00 96.62 122 ASN A N 1
ATOM 1007 C CA . ASN A 1 122 ? -10.054 -1.986 -0.747 1.00 96.62 122 ASN A CA 1
ATOM 1008 C C . ASN A 1 122 ? -9.289 -1.114 0.264 1.00 96.62 122 ASN A C 1
ATOM 1010 O O . ASN A 1 122 ? -9.905 -0.311 0.959 1.00 96.62 122 ASN A O 1
ATOM 1014 N N . ILE A 1 123 ? -7.953 -1.170 0.292 1.00 96.56 123 ILE A N 1
ATOM 1015 C CA . ILE A 1 123 ? -7.103 -0.280 1.105 1.00 96.56 123 ILE A CA 1
A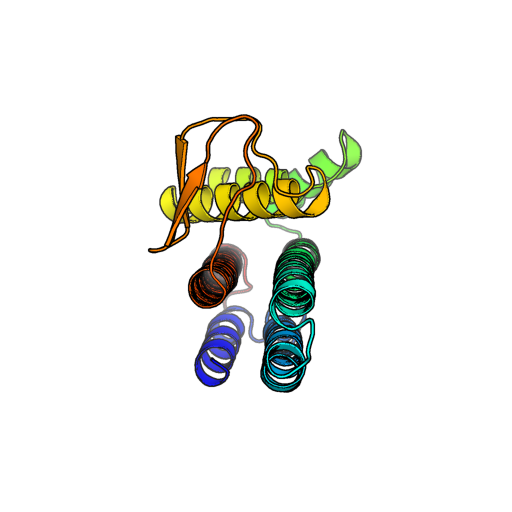TOM 1016 C C . ILE A 1 123 ? -7.396 1.198 0.783 1.00 96.56 123 ILE A C 1
ATOM 1018 O O . ILE A 1 123 ? -7.626 2.019 1.679 1.00 96.56 123 ILE A O 1
ATOM 1022 N N . ILE A 1 124 ? -7.440 1.560 -0.502 1.00 95.00 124 ILE A N 1
ATOM 1023 C CA . ILE A 1 124 ? -7.731 2.936 -0.932 1.00 95.00 124 ILE A CA 1
ATOM 1024 C C . ILE A 1 124 ? -9.144 3.354 -0.523 1.00 95.00 124 ILE A C 1
ATOM 1026 O O . ILE A 1 124 ? -9.352 4.491 -0.098 1.00 95.00 124 ILE A O 1
ATOM 1030 N N . GLU A 1 125 ? -10.119 2.457 -0.648 1.00 94.06 125 GLU A N 1
ATOM 1031 C CA . GLU A 1 125 ? -11.501 2.714 -0.251 1.00 94.06 125 GLU A CA 1
ATOM 1032 C C . GLU A 1 125 ? -11.614 2.974 1.254 1.00 94.06 125 GLU A C 1
ATOM 1034 O O . GLU A 1 125 ? -12.132 4.020 1.643 1.00 94.06 125 GLU A O 1
ATOM 1039 N N . ILE A 1 126 ? -11.024 2.117 2.093 1.00 94.12 126 ILE A N 1
ATOM 1040 C CA . ILE A 1 126 ? -10.977 2.322 3.548 1.00 94.12 126 ILE A CA 1
ATOM 1041 C C . ILE A 1 126 ? -10.298 3.651 3.894 1.00 94.12 126 ILE A C 1
ATOM 1043 O O . ILE A 1 126 ? -10.800 4.401 4.731 1.00 94.12 126 ILE A O 1
ATOM 1047 N N . ARG A 1 127 ? -9.199 4.014 3.216 1.00 93.62 127 ARG A N 1
ATOM 1048 C CA . ARG A 1 127 ? -8.543 5.320 3.413 1.00 93.62 127 ARG A CA 1
ATOM 1049 C C . ARG A 1 127 ? -9.498 6.463 3.114 1.00 93.62 127 ARG A C 1
ATOM 1051 O O . ARG A 1 127 ? -9.608 7.383 3.918 1.00 93.62 127 ARG A O 1
ATOM 1058 N N . ASN A 1 128 ? -10.189 6.409 1.983 1.00 92.62 128 ASN A N 1
ATOM 1059 C CA . ASN A 1 128 ? -11.099 7.472 1.585 1.00 92.62 128 ASN A CA 1
ATOM 1060 C C . ASN A 1 128 ? -12.274 7.603 2.568 1.00 92.62 128 ASN A C 1
ATOM 1062 O O . ASN A 1 128 ? -12.609 8.724 2.944 1.00 92.62 128 ASN A O 1
ATOM 1066 N N . LEU A 1 129 ? -12.826 6.490 3.065 1.00 91.88 129 LEU A N 1
ATOM 1067 C CA . LEU A 1 129 ? -13.863 6.507 4.104 1.00 91.88 129 LEU A CA 1
ATOM 1068 C C . LEU A 1 129 ? -13.362 7.164 5.392 1.00 91.88 129 LEU A C 1
ATOM 1070 O O . LEU A 1 129 ? -14.032 8.028 5.963 1.00 91.88 129 LEU A O 1
ATOM 1074 N N . LEU A 1 130 ? -12.164 6.782 5.844 1.00 90.19 130 LEU A N 1
ATOM 1075 C CA . LEU A 1 130 ? -11.565 7.328 7.058 1.00 90.19 130 LEU A CA 1
ATOM 1076 C C . LEU A 1 130 ? -11.249 8.821 6.921 1.00 90.19 130 LEU A C 1
ATOM 1078 O O . LEU A 1 130 ? -11.434 9.558 7.890 1.00 90.19 130 LEU A O 1
ATOM 1082 N N . VAL A 1 131 ? -10.774 9.277 5.760 1.00 88.00 131 VAL A N 1
ATOM 1083 C CA . VAL A 1 131 ? -10.380 10.676 5.519 1.00 88.00 131 VAL A CA 1
ATOM 1084 C C . VAL A 1 131 ? -11.589 11.575 5.265 1.00 88.00 131 VAL A C 1
ATOM 1086 O O . VAL A 1 131 ? -11.691 12.618 5.906 1.00 88.00 131 VAL A O 1
ATOM 1089 N N . HIS A 1 132 ? -12.487 11.185 4.360 1.00 84.88 132 HIS A N 1
ATOM 1090 C CA . HIS A 1 132 ? -13.499 12.081 3.792 1.00 84.88 132 HIS A CA 1
ATOM 1091 C C . HIS A 1 132 ? -14.905 11.862 4.359 1.00 84.88 132 HIS A C 1
ATOM 1093 O O . HIS A 1 132 ? -15.642 12.829 4.524 1.00 84.88 132 HIS A O 1
ATOM 1099 N N . ASN A 1 133 ? -15.258 10.630 4.738 1.00 82.19 133 ASN A N 1
ATOM 1100 C CA . ASN A 1 133 ? -16.638 10.290 5.106 1.00 82.19 133 ASN A CA 1
ATOM 1101 C C . ASN A 1 133 ? -16.830 10.094 6.616 1.00 82.19 133 ASN A C 1
ATOM 1103 O O . ASN A 1 133 ? -17.815 9.505 7.045 1.00 82.19 133 ASN A O 1
ATOM 1107 N N . ASN A 1 134 ? -15.887 10.538 7.456 1.00 83.94 134 ASN A N 1
ATOM 1108 C CA . ASN A 1 134 ? -15.919 10.288 8.906 1.00 83.94 134 ASN A CA 1
ATOM 1109 C C . ASN A 1 134 ? -16.112 8.800 9.263 1.00 83.94 134 ASN A C 1
ATOM 1111 O O . ASN A 1 134 ? -16.753 8.476 10.266 1.00 83.94 134 ASN A O 1
ATOM 1115 N N . ALA A 1 135 ? -15.538 7.914 8.440 1.00 87.31 135 ALA A N 1
ATOM 1116 C CA . ALA A 1 135 ? -15.682 6.463 8.506 1.00 87.31 135 ALA A CA 1
ATOM 1117 C C . ALA A 1 135 ? -17.096 5.927 8.193 1.00 87.31 135 ALA A C 1
ATOM 1119 O O . ALA A 1 135 ? -17.344 4.750 8.422 1.00 87.31 135 ALA A O 1
ATOM 1120 N N . ILE A 1 136 ? -18.019 6.744 7.679 1.00 91.06 136 ILE A N 1
ATOM 1121 C CA . ILE A 1 136 ? -19.377 6.325 7.298 1.00 91.06 136 ILE A CA 1
ATOM 1122 C C . ILE A 1 136 ? -19.347 5.685 5.909 1.00 91.06 136 ILE A C 1
ATOM 1124 O O . ILE A 1 136 ? -18.821 6.275 4.967 1.00 91.06 136 ILE A O 1
ATOM 1128 N N . SER A 1 137 ? -19.904 4.481 5.793 1.00 92.12 137 SER A N 1
ATOM 1129 C CA . SER A 1 137 ? -19.945 3.730 4.540 1.00 92.12 137 SER A CA 1
ATOM 1130 C C . SER A 1 137 ? -21.053 4.205 3.596 1.00 92.12 137 SER A C 1
ATOM 1132 O O . SER A 1 137 ? -22.205 4.365 4.001 1.00 92.12 137 SER A O 1
ATOM 1134 N N . ASP A 1 138 ? -20.733 4.298 2.305 1.00 91.19 138 ASP A N 1
ATOM 1135 C CA . ASP A 1 138 ? -21.698 4.613 1.241 1.00 91.19 138 ASP A CA 1
ATOM 1136 C C . ASP A 1 138 ? -22.391 3.363 0.668 1.00 91.19 138 ASP A C 1
ATOM 1138 O O . ASP A 1 138 ? -23.360 3.464 -0.090 1.00 91.19 138 ASP A O 1
ATOM 1142 N N . SER A 1 139 ? -21.912 2.170 1.031 1.00 91.81 139 SER A N 1
ATOM 1143 C CA . SER A 1 139 ? -22.406 0.892 0.513 1.00 91.81 139 SER A CA 1
ATOM 1144 C C . SER A 1 139 ? -22.506 -0.186 1.594 1.00 91.81 139 SER A C 1
ATOM 1146 O O . SER A 1 139 ? -21.936 -0.065 2.681 1.00 91.81 139 SER A O 1
ATOM 1148 N N . THR A 1 140 ? -23.268 -1.237 1.297 1.00 95.06 140 THR A N 1
ATOM 1149 C CA . THR A 1 140 ? -23.366 -2.431 2.142 1.00 95.06 140 THR A CA 1
ATOM 1150 C C . THR A 1 140 ? -22.616 -3.580 1.477 1.00 95.06 140 THR A C 1
ATOM 1152 O O . THR A 1 140 ? -22.779 -3.799 0.277 1.00 95.06 140 THR A O 1
ATOM 1155 N N . GLY A 1 141 ? -21.811 -4.315 2.241 1.00 94.44 141 GLY A N 1
ATOM 1156 C CA . GLY A 1 141 ? -21.076 -5.476 1.750 1.00 94.44 141 GLY A CA 1
ATOM 1157 C C . GLY A 1 141 ? -19.896 -5.862 2.637 1.00 94.44 141 GLY A C 1
ATOM 1158 O O . GLY A 1 141 ? -19.659 -5.262 3.681 1.00 94.44 141 GLY A O 1
ATOM 1159 N N . LEU A 1 142 ? -19.139 -6.861 2.189 1.00 94.62 142 LEU A N 1
ATOM 1160 C CA . LEU A 1 142 ? -17.916 -7.317 2.843 1.00 94.62 142 LEU A CA 1
ATOM 1161 C C . LEU A 1 142 ? -16.703 -6.907 2.004 1.00 94.62 142 LEU A C 1
ATOM 1163 O O . LEU A 1 142 ? -16.647 -7.199 0.807 1.00 94.62 142 LEU A O 1
ATOM 1167 N N . LYS A 1 143 ? -15.727 -6.244 2.625 1.00 95.00 143 LYS A N 1
ATOM 1168 C CA . LYS A 1 143 ? -14.424 -5.965 2.010 1.00 95.00 143 LYS A CA 1
ATOM 1169 C C . LYS A 1 143 ? -13.367 -6.839 2.655 1.00 95.00 143 LYS A C 1
ATOM 1171 O O . LYS A 1 143 ? -13.299 -6.916 3.875 1.00 95.00 143 LYS A O 1
ATOM 1176 N N . THR A 1 144 ? -12.520 -7.448 1.838 1.00 96.19 144 THR A N 1
ATOM 1177 C CA . THR A 1 144 ? -11.419 -8.294 2.311 1.00 96.19 144 THR A CA 1
ATOM 1178 C C . THR A 1 144 ? -10.089 -7.663 1.922 1.00 96.19 144 THR A C 1
ATOM 1180 O O . THR A 1 144 ? -9.908 -7.289 0.761 1.00 96.19 144 THR A O 1
ATOM 1183 N N . ILE A 1 145 ? -9.181 -7.518 2.883 1.00 96.81 145 ILE A N 1
ATOM 1184 C CA . ILE A 1 145 ? -7.810 -7.037 2.688 1.00 96.81 145 ILE A CA 1
ATOM 1185 C C . ILE A 1 145 ? -6.887 -8.051 3.360 1.00 96.81 145 ILE A C 1
ATOM 1187 O O . ILE A 1 145 ? -6.872 -8.137 4.587 1.00 96.81 145 ILE A O 1
ATOM 1191 N N . GLY A 1 146 ? -6.148 -8.833 2.569 1.00 94.62 146 GLY A N 1
ATOM 1192 C CA . GLY A 1 146 ? -5.444 -9.998 3.106 1.00 94.62 146 GLY A CA 1
ATOM 1193 C C . GLY A 1 146 ? -6.4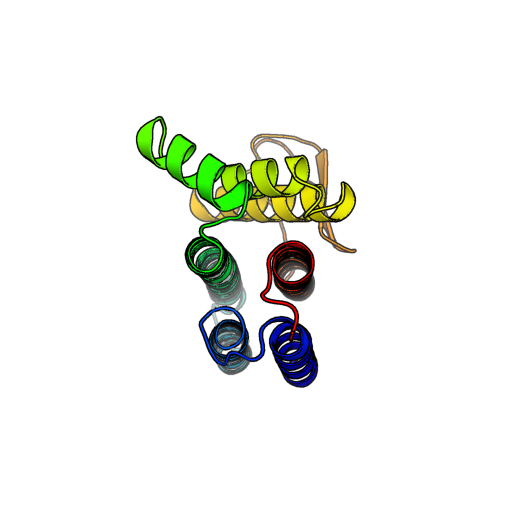39 -10.943 3.786 1.00 94.62 146 GLY A C 1
ATOM 1194 O O . GLY A 1 146 ? -7.435 -11.325 3.171 1.00 94.62 146 GLY A O 1
ATOM 1195 N N . ASP A 1 147 ? -6.200 -11.242 5.062 1.00 94.44 147 ASP A N 1
ATOM 1196 C CA . ASP A 1 147 ? -7.073 -12.090 5.884 1.00 94.44 147 ASP A CA 1
ATOM 1197 C C . ASP A 1 147 ? -8.119 -11.292 6.688 1.00 94.44 147 ASP A C 1
ATOM 1199 O O . ASP A 1 147 ? -9.011 -11.868 7.315 1.00 94.44 147 ASP A O 1
ATOM 1203 N N . VAL A 1 148 ? -8.065 -9.956 6.648 1.00 96.69 148 VAL A N 1
ATOM 1204 C CA . VAL A 1 148 ? -8.997 -9.091 7.378 1.00 96.69 148 VAL A CA 1
ATOM 1205 C C . VAL A 1 148 ? -10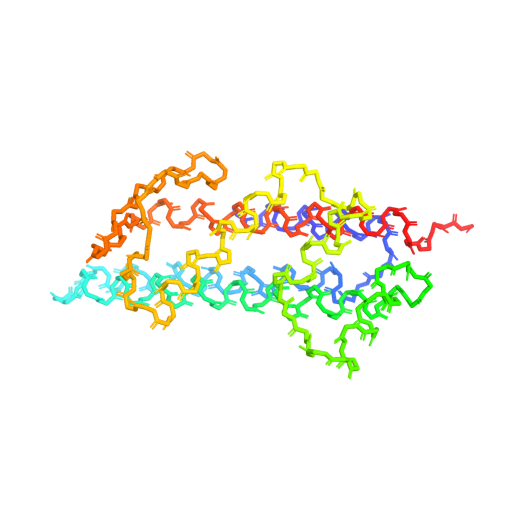.263 -8.878 6.564 1.00 96.69 148 VAL A C 1
ATOM 1207 O O . VAL A 1 148 ? -10.219 -8.427 5.417 1.00 96.69 148 VAL A O 1
ATOM 1210 N N . SER A 1 149 ? -11.410 -9.146 7.184 1.00 95.94 149 SER A N 1
ATOM 1211 C CA . SER A 1 149 ? -12.727 -8.872 6.611 1.00 95.94 149 SER A CA 1
ATOM 1212 C C . SER A 1 149 ? -13.407 -7.723 7.350 1.00 95.94 149 SER A C 1
ATOM 1214 O O . SER A 1 149 ? -13.572 -7.763 8.565 1.00 95.94 149 SER A O 1
ATOM 1216 N N . ILE A 1 150 ? -13.803 -6.696 6.604 1.00 94.19 150 ILE A N 1
ATOM 1217 C CA . ILE A 1 150 ? -14.454 -5.488 7.107 1.00 94.19 150 ILE A CA 1
ATOM 1218 C C . ILE A 1 150 ? -15.890 -5.504 6.605 1.00 94.19 150 ILE A C 1
ATOM 1220 O O . ILE A 1 150 ? -16.147 -5.356 5.405 1.00 94.19 150 ILE A O 1
ATOM 1224 N N . GLU A 1 151 ? -16.826 -5.690 7.528 1.00 94.75 151 GLU A N 1
ATOM 1225 C CA . GLU A 1 151 ? -18.243 -5.544 7.230 1.00 94.75 151 GLU A CA 1
ATOM 1226 C C . GLU A 1 151 ? -18.590 -4.059 7.102 1.00 94.75 151 GLU A C 1
ATOM 1228 O O . GLU A 1 151 ? -18.247 -3.227 7.945 1.00 94.75 151 GLU A O 1
ATOM 1233 N N . MET A 1 152 ? -19.260 -3.723 6.007 1.00 94.31 152 MET A N 1
ATOM 1234 C CA . MET A 1 152 ? -19.712 -2.381 5.699 1.00 94.31 152 MET A CA 1
ATOM 1235 C C . MET A 1 152 ? -21.227 -2.388 5.601 1.00 94.31 152 MET A C 1
ATOM 1237 O O . MET A 1 152 ? -21.815 -3.206 4.893 1.00 94.31 152 MET A O 1
ATOM 1241 N N . LYS A 1 153 ? -21.860 -1.425 6.267 1.00 95.12 153 LYS A N 1
ATOM 1242 C CA . LYS A 1 153 ? -23.294 -1.182 6.164 1.00 95.12 153 LYS A CA 1
ATOM 1243 C C . LYS A 1 153 ? -23.530 0.273 5.801 1.00 95.12 153 LYS A C 1
ATOM 1245 O O . LYS A 1 153 ? -22.991 1.176 6.440 1.00 95.12 153 LYS A O 1
ATOM 1250 N N . LYS A 1 154 ? -24.307 0.502 4.741 1.00 95.56 154 LYS A N 1
ATOM 1251 C CA . LYS A 1 154 ? -24.579 1.847 4.227 1.00 95.56 154 LYS A CA 1
ATOM 1252 C C . LYS A 1 154 ? -25.156 2.741 5.329 1.00 95.56 154 LYS A C 1
ATOM 1254 O O . LYS A 1 154 ? -26.126 2.366 5.981 1.00 95.56 154 LYS A O 1
ATOM 1259 N N . GLY A 1 155 ? -24.577 3.928 5.496 1.00 94.31 155 GLY A N 1
ATOM 1260 C CA . GLY A 1 155 ? -24.965 4.905 6.515 1.00 94.31 155 GLY A CA 1
ATOM 1261 C C . GLY A 1 155 ? -24.375 4.647 7.905 1.00 94.31 155 GLY A C 1
ATOM 1262 O O . GLY A 1 155 ? -24.524 5.491 8.786 1.00 94.31 155 GLY A O 1
ATOM 1263 N N . GLU A 1 156 ? -23.668 3.533 8.108 1.00 93.00 156 GLU A N 1
ATOM 1264 C CA . GLU A 1 156 ? -23.032 3.202 9.382 1.00 93.00 156 GLU A CA 1
ATOM 1265 C C . GLU A 1 156 ? -21.523 3.436 9.346 1.00 93.00 156 GLU A C 1
ATOM 1267 O O . GLU A 1 156 ? -20.881 3.423 8.291 1.00 93.00 156 GLU A O 1
ATOM 1272 N N . LYS A 1 157 ? -20.946 3.664 10.531 1.00 90.62 157 LYS A N 1
ATOM 1273 C CA . LYS A 1 157 ? -19.497 3.784 10.683 1.00 90.62 157 LYS A CA 1
ATOM 1274 C C . LYS A 1 157 ? -18.850 2.411 10.574 1.00 90.62 157 LYS A C 1
ATOM 1276 O O . LYS A 1 157 ? -19.252 1.491 11.280 1.00 90.62 157 LYS A O 1
ATOM 1281 N N . ILE A 1 158 ? -17.797 2.308 9.770 1.00 90.88 158 ILE A N 1
ATOM 1282 C CA . ILE A 1 158 ? -16.937 1.127 9.773 1.00 90.88 158 ILE A CA 1
ATOM 1283 C C . ILE A 1 158 ? -16.243 1.002 11.134 1.00 90.88 158 ILE A C 1
ATOM 1285 O O . ILE A 1 158 ? -15.828 1.998 11.738 1.00 90.88 158 ILE A O 1
ATOM 1289 N N . SER A 1 159 ? -16.114 -0.232 11.608 1.00 86.62 159 SER A N 1
ATOM 1290 C CA . SER A 1 159 ? -15.426 -0.565 12.851 1.00 86.62 159 SER A CA 1
ATOM 1291 C C . SER A 1 159 ? -14.256 -1.481 12.523 1.00 86.62 159 SER A C 1
ATOM 1293 O O . SER A 1 159 ? -14.457 -2.564 11.987 1.00 86.62 159 SER A O 1
ATOM 1295 N N . ILE A 1 160 ? -13.038 -1.023 12.811 1.00 88.94 160 ILE A N 1
ATOM 1296 C CA . ILE A 1 160 ? -11.802 -1.783 12.602 1.00 88.94 160 ILE A CA 1
ATOM 1297 C C . ILE A 1 160 ? -11.055 -1.789 13.931 1.00 88.94 160 ILE A C 1
ATOM 1299 O O . ILE A 1 160 ? -10.782 -0.724 14.500 1.00 88.94 160 ILE A O 1
ATOM 1303 N N . LYS A 1 161 ? -10.732 -2.973 14.451 1.00 87.00 161 LYS A N 1
ATOM 1304 C CA . LYS A 1 161 ? -9.937 -3.099 15.675 1.00 87.00 161 LYS A CA 1
ATOM 1305 C C . LYS A 1 161 ? -8.476 -2.773 15.380 1.00 87.00 161 LYS A C 1
ATOM 1307 O O . LYS A 1 161 ? -7.986 -2.947 14.270 1.00 87.00 161 LYS A O 1
ATOM 1312 N N . LEU A 1 162 ? -7.742 -2.330 16.398 1.00 84.75 162 LEU A N 1
ATOM 1313 C CA . LEU A 1 162 ? -6.331 -1.970 16.235 1.00 84.75 162 LEU A CA 1
ATOM 1314 C C . LEU A 1 162 ? -5.458 -3.113 15.659 1.00 84.75 162 LEU A C 1
ATOM 1316 O O . LEU A 1 162 ? -4.664 -2.816 14.770 1.00 84.75 162 LEU A O 1
ATOM 1320 N N . PRO A 1 163 ? -5.596 -4.389 16.085 1.00 86.75 163 PRO A N 1
ATOM 1321 C CA . PRO A 1 163 ? -4.844 -5.492 15.478 1.00 86.75 163 PRO A CA 1
ATOM 1322 C C . PRO A 1 163 ? -5.163 -5.689 13.989 1.00 86.75 163 PRO A C 1
ATOM 1324 O O . PRO A 1 163 ? -4.245 -5.760 13.180 1.00 86.75 163 PRO A O 1
ATOM 1327 N N . GLU A 1 164 ? -6.447 -5.661 13.621 1.00 91.56 164 GLU A N 1
ATOM 1328 C CA . GLU A 1 164 ? -6.910 -5.764 12.227 1.00 91.56 164 GLU A CA 1
ATOM 1329 C C . GLU A 1 164 ? -6.349 -4.614 11.374 1.00 91.56 164 GLU A C 1
ATOM 1331 O O . GLU A 1 164 ? -5.930 -4.810 10.238 1.00 91.56 164 GLU A O 1
ATOM 1336 N N . LEU A 1 165 ? -6.264 -3.398 11.926 1.00 90.56 165 LEU A N 1
ATOM 1337 C CA . LEU A 1 165 ? -5.655 -2.269 11.223 1.00 90.56 165 LEU A CA 1
ATOM 1338 C C . LEU A 1 165 ? -4.157 -2.479 10.965 1.00 90.56 165 LEU A C 1
ATOM 1340 O O . LEU A 1 165 ? -3.664 -2.117 9.898 1.00 90.56 165 LEU A O 1
ATOM 1344 N N . LEU A 1 166 ? -3.426 -3.039 11.932 1.00 88.50 166 LEU A N 1
ATOM 1345 C CA . LEU A 1 166 ? -2.009 -3.359 11.750 1.00 88.50 166 LEU A CA 1
ATOM 1346 C C . LEU A 1 166 ? -1.823 -4.415 10.658 1.00 88.50 166 LEU A C 1
ATOM 1348 O O . LEU A 1 166 ? -0.930 -4.266 9.827 1.00 88.50 166 LEU A O 1
ATOM 1352 N N . GLU A 1 167 ? -2.682 -5.432 10.620 1.00 92.12 167 GLU A N 1
ATOM 1353 C CA . GLU A 1 167 ? -2.695 -6.439 9.555 1.00 92.12 167 GLU A CA 1
ATOM 1354 C C . GLU A 1 167 ? -2.971 -5.805 8.187 1.00 92.12 167 GLU A C 1
ATOM 1356 O O . GLU A 1 167 ? -2.202 -6.023 7.255 1.00 92.12 167 GLU A O 1
ATOM 1361 N N . ILE A 1 168 ? -3.963 -4.914 8.082 1.00 95.00 168 ILE A N 1
ATOM 1362 C CA . ILE A 1 168 ? -4.241 -4.150 6.855 1.00 95.00 168 ILE A CA 1
ATOM 1363 C C . ILE A 1 168 ? -3.011 -3.337 6.412 1.00 95.00 168 ILE A C 1
ATOM 1365 O O . ILE A 1 168 ? -2.689 -3.298 5.223 1.00 95.00 168 ILE A O 1
ATOM 1369 N N . ILE A 1 169 ? -2.310 -2.676 7.343 1.00 93.69 169 ILE A N 1
ATOM 1370 C CA . ILE A 1 169 ? -1.088 -1.915 7.031 1.00 93.69 169 ILE A CA 1
ATOM 1371 C C . ILE A 1 169 ? 0.011 -2.849 6.513 1.00 93.69 169 ILE A C 1
ATOM 1373 O O . ILE A 1 169 ? 0.688 -2.514 5.539 1.00 93.69 169 ILE A O 1
ATOM 1377 N N . LEU A 1 170 ? 0.184 -4.020 7.127 1.00 92.69 170 LEU A N 1
ATOM 1378 C CA . LEU A 1 170 ? 1.149 -5.018 6.668 1.00 92.69 170 LEU A CA 1
ATOM 1379 C C . LEU A 1 170 ? 0.809 -5.523 5.265 1.00 92.69 170 LEU A C 1
ATOM 1381 O O . LEU A 1 170 ? 1.698 -5.551 4.414 1.00 92.69 170 LEU A O 1
ATOM 1385 N N . THR A 1 171 ? -0.463 -5.822 4.992 1.00 96.00 171 THR A N 1
ATOM 1386 C CA . THR A 1 171 ? -0.930 -6.175 3.647 1.00 96.00 171 THR A CA 1
ATOM 1387 C C . THR A 1 171 ? -0.646 -5.050 2.655 1.00 96.00 171 THR A C 1
ATOM 1389 O O . THR A 1 171 ? -0.139 -5.312 1.569 1.00 96.00 171 THR A O 1
ATOM 1392 N N . ALA A 1 172 ? -0.890 -3.786 3.015 1.00 96.31 172 ALA A N 1
ATOM 1393 C CA . ALA A 1 172 ? -0.603 -2.655 2.135 1.00 96.31 172 ALA A CA 1
ATOM 1394 C C . ALA A 1 172 ? 0.882 -2.568 1.759 1.00 96.31 172 ALA A C 1
ATOM 1396 O O . ALA A 1 172 ? 1.216 -2.372 0.588 1.00 96.31 172 ALA A O 1
ATOM 1397 N N . VAL A 1 173 ? 1.775 -2.753 2.735 1.00 96.12 173 VAL A N 1
ATOM 1398 C CA . VAL A 1 173 ? 3.223 -2.769 2.495 1.00 96.12 173 VAL A CA 1
ATOM 1399 C C . VAL A 1 173 ? 3.634 -3.977 1.660 1.00 96.12 173 VAL A C 1
ATOM 1401 O O . VAL A 1 173 ? 4.468 -3.831 0.767 1.00 96.12 173 VAL A O 1
ATOM 1404 N N . GLU A 1 174 ? 3.064 -5.156 1.911 1.00 95.94 174 GLU A N 1
ATOM 1405 C CA . GLU A 1 174 ? 3.361 -6.350 1.123 1.00 95.94 174 GLU A CA 1
ATOM 1406 C C . GLU A 1 174 ? 2.925 -6.181 -0.333 1.00 95.94 174 GLU A C 1
ATOM 1408 O O . GLU A 1 174 ? 3.732 -6.401 -1.236 1.00 95.94 174 GLU A O 1
ATOM 1413 N N . VAL A 1 175 ? 1.696 -5.722 -0.586 1.00 96.75 175 VAL A N 1
ATOM 1414 C CA . VAL A 1 175 ? 1.216 -5.481 -1.953 1.00 96.75 175 VAL A CA 1
ATOM 1415 C C . VAL A 1 175 ? 2.085 -4.433 -2.654 1.00 96.75 175 VAL A C 1
ATOM 1417 O O . VAL A 1 175 ? 2.480 -4.630 -3.805 1.00 96.75 175 VAL A O 1
ATOM 1420 N N . PHE A 1 176 ? 2.446 -3.350 -1.957 1.00 97.81 176 PHE A N 1
ATOM 1421 C CA . PHE A 1 176 ? 3.383 -2.349 -2.469 1.00 97.81 176 PHE A CA 1
ATOM 1422 C C . PHE A 1 176 ? 4.746 -2.966 -2.816 1.00 97.81 176 PHE A C 1
ATOM 1424 O O . PHE A 1 176 ? 5.308 -2.679 -3.873 1.00 97.81 176 PHE A O 1
ATOM 1431 N N . HIS A 1 177 ? 5.280 -3.829 -1.953 1.00 97.62 177 HIS A N 1
ATOM 1432 C CA . HIS A 1 177 ? 6.549 -4.498 -2.197 1.00 97.62 177 HIS A CA 1
ATOM 1433 C C . HIS A 1 177 ? 6.486 -5.425 -3.413 1.00 97.62 177 HIS A C 1
ATOM 1435 O O . HIS A 1 177 ? 7.362 -5.341 -4.273 1.00 97.62 177 HIS A O 1
ATOM 1441 N N . ARG A 1 178 ? 5.431 -6.238 -3.543 1.00 97.25 178 ARG A N 1
ATOM 1442 C CA . ARG A 1 178 ? 5.220 -7.090 -4.723 1.00 97.25 178 ARG A CA 1
ATOM 1443 C C . ARG A 1 178 ? 5.168 -6.263 -6.001 1.00 97.25 178 ARG A C 1
ATOM 1445 O O . ARG A 1 178 ? 5.865 -6.586 -6.954 1.00 97.25 178 ARG A O 1
ATOM 1452 N N . TRP A 1 179 ? 4.424 -5.159 -5.993 1.00 97.88 179 TRP A N 1
ATOM 1453 C CA . TRP A 1 179 ? 4.387 -4.226 -7.117 1.00 97.88 179 TRP A CA 1
ATOM 1454 C C . TRP A 1 179 ? 5.776 -3.673 -7.477 1.00 97.88 179 TRP A C 1
ATOM 1456 O O . TRP A 1 179 ? 6.146 -3.650 -8.649 1.00 97.88 179 TRP A O 1
ATOM 1466 N N . ASN A 1 180 ? 6.560 -3.253 -6.478 1.00 97.44 180 ASN A N 1
ATOM 1467 C CA . ASN A 1 180 ? 7.902 -2.702 -6.682 1.00 97.44 180 ASN A CA 1
ATOM 1468 C C . ASN A 1 180 ? 8.850 -3.746 -7.297 1.00 97.44 180 ASN A C 1
ATOM 1470 O O . ASN A 1 180 ? 9.584 -3.446 -8.238 1.00 97.44 180 ASN A O 1
ATOM 1474 N N . ILE A 1 181 ? 8.780 -4.987 -6.809 1.00 96.31 181 ILE A N 1
ATOM 1475 C CA . ILE A 1 181 ? 9.535 -6.122 -7.346 1.00 96.31 181 ILE A CA 1
ATOM 1476 C C . ILE A 1 181 ? 9.142 -6.422 -8.789 1.00 96.31 181 ILE A C 1
ATOM 1478 O O . ILE A 1 181 ? 10.023 -6.538 -9.633 1.00 96.31 181 ILE A O 1
ATOM 1482 N N . GLU A 1 182 ? 7.851 -6.519 -9.103 1.00 96.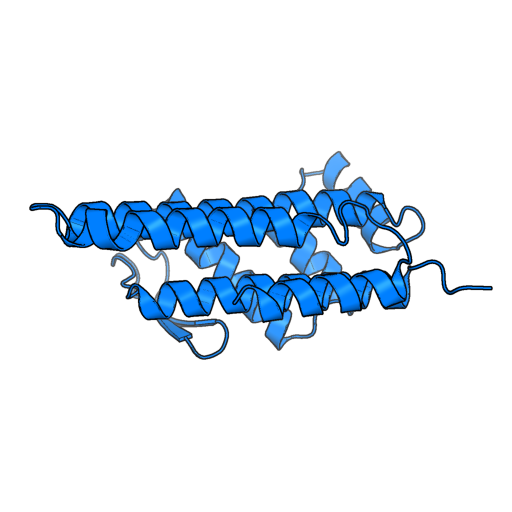19 182 GLU A N 1
ATOM 1483 C CA . GLU A 1 182 ? 7.406 -6.815 -10.470 1.00 96.19 182 GLU A CA 1
ATOM 1484 C C . GLU A 1 182 ? 7.791 -5.703 -11.452 1.00 96.19 182 GLU A C 1
ATOM 1486 O O . GLU A 1 182 ? 8.181 -5.973 -12.588 1.00 96.19 182 GLU A O 1
ATOM 1491 N N . LEU A 1 183 ? 7.773 -4.442 -11.014 1.00 95.25 183 LEU A N 1
ATOM 1492 C CA . LEU A 1 183 ? 8.262 -3.341 -11.837 1.00 95.25 183 LEU A CA 1
ATOM 1493 C C . LEU A 1 183 ? 9.781 -3.432 -12.066 1.00 95.25 183 LEU A C 1
ATOM 1495 O O . LEU A 1 183 ? 10.240 -3.258 -13.195 1.00 95.25 183 LEU A O 1
ATOM 1499 N N . ALA A 1 184 ? 10.554 -3.743 -11.021 1.00 94.31 184 ALA A N 1
ATOM 1500 C CA . ALA A 1 184 ? 12.003 -3.906 -11.111 1.00 94.31 184 ALA A CA 1
ATOM 1501 C C . ALA A 1 184 ? 12.413 -5.127 -11.950 1.00 94.31 184 ALA A C 1
ATOM 1503 O O . ALA A 1 184 ? 13.354 -5.037 -12.729 1.00 94.31 184 ALA A O 1
ATOM 1504 N N . LYS A 1 185 ? 11.698 -6.250 -11.858 1.00 93.06 185 LYS A N 1
ATOM 1505 C CA . LYS A 1 185 ? 11.943 -7.440 -12.688 1.00 93.06 185 LYS A CA 1
ATOM 1506 C C . LYS A 1 185 ? 11.712 -7.168 -14.170 1.00 93.06 185 LYS A C 1
ATOM 1508 O O . LYS A 1 185 ? 12.514 -7.578 -15.000 1.00 93.06 185 LYS A O 1
ATOM 1513 N N . ASN A 1 186 ? 10.617 -6.482 -14.491 1.00 92.00 186 ASN A N 1
ATOM 1514 C CA . ASN A 1 186 ? 10.197 -6.287 -15.876 1.00 92.00 186 ASN A CA 1
ATOM 1515 C C . ASN A 1 186 ? 10.948 -5.149 -16.578 1.00 92.00 186 ASN A C 1
ATOM 1517 O O . ASN A 1 186 ? 11.085 -5.173 -17.800 1.00 92.00 186 ASN A O 1
ATOM 1521 N N . TYR A 1 187 ? 11.408 -4.141 -15.829 1.00 90.12 187 TYR A N 1
ATOM 1522 C CA . TYR A 1 187 ? 11.977 -2.915 -16.407 1.00 90.12 187 TYR A CA 1
ATOM 1523 C C . TYR A 1 187 ? 13.268 -2.438 -15.737 1.00 90.12 187 TYR A C 1
ATOM 1525 O O . TYR A 1 187 ? 13.805 -1.396 -16.116 1.00 90.12 187 TYR A O 1
ATOM 1533 N N . GLY A 1 188 ? 13.766 -3.164 -14.738 1.00 80.00 188 GLY A N 1
ATOM 1534 C CA . GLY A 1 188 ? 15.082 -2.934 -14.160 1.00 80.00 188 GLY A CA 1
ATOM 1535 C C . GLY A 1 188 ? 16.187 -3.206 -15.162 1.00 80.00 188 GLY A C 1
ATOM 1536 O O . GLY A 1 188 ? 16.044 -3.990 -16.101 1.00 80.00 188 GLY A O 1
ATOM 1537 N N . VAL A 1 189 ? 17.312 -2.530 -14.958 1.00 69.62 189 VAL A N 1
ATOM 1538 C CA . VAL A 1 189 ? 18.522 -2.804 -15.722 1.00 69.62 189 VAL A CA 1
ATOM 1539 C C . VAL A 1 189 ? 19.061 -4.136 -15.210 1.00 69.62 189 VAL A C 1
ATOM 1541 O O . VAL A 1 189 ? 19.762 -4.181 -14.202 1.00 69.62 189 VAL A O 1
ATOM 1544 N N . ALA A 1 190 ? 18.697 -5.237 -15.872 1.00 54.75 190 ALA A N 1
ATOM 1545 C CA . ALA A 1 190 ? 19.392 -6.501 -15.672 1.00 54.75 190 ALA A CA 1
ATOM 1546 C C . ALA A 1 190 ? 20.889 -6.243 -15.889 1.00 54.75 190 ALA A C 1
ATOM 1548 O O . ALA A 1 190 ? 21.261 -5.600 -16.877 1.00 54.75 190 ALA A O 1
ATOM 1549 N N . LYS A 1 191 ? 21.739 -6.706 -14.964 1.00 50.41 191 LYS A N 1
ATOM 1550 C CA . LYS A 1 191 ? 23.190 -6.704 -15.172 1.00 50.41 191 LYS A CA 1
ATOM 1551 C C . LYS A 1 191 ? 23.477 -7.332 -16.541 1.00 50.41 191 LYS A C 1
ATOM 1553 O O . LYS A 1 191 ? 23.176 -8.507 -16.745 1.00 50.41 191 LYS A O 1
ATOM 1558 N N . ARG A 1 192 ? 24.009 -6.526 -17.459 1.00 41.47 192 ARG A N 1
ATOM 1559 C CA . ARG A 1 192 ? 24.887 -7.025 -18.517 1.00 41.47 192 ARG A CA 1
ATOM 1560 C C . ARG A 1 192 ? 26.244 -7.319 -17.900 1.00 41.47 192 ARG A C 1
ATOM 1562 O O . ARG A 1 192 ? 26.628 -6.558 -16.980 1.00 41.47 192 ARG A O 1
#

Foldseek 3Di:
DLVVLVVLLVLLCVLAVDPDLLRCLSVVLVVLVVVLVVCLVVLCPDPCNVVVNVVSLLVSLLVLVVSLFVSLVVLLVVQCVDPLVVVQVVCCVPPRDDPLVSLVSLVVVVLADPLLSLLSVLSVVQNCLVPPVVQADCDADWRDHPNDIWGHDHRDHTDADSVNSVVSSVSSVVSSSSSSSSCSVVRHDDDD

Radius of gyration: 17.5 Å; chains: 1; bounding box: 50×28×51 Å